Protein 3NQN (pdb70)

B-factor: mean 38.95, std 9.37, range [17.85, 84.3]

Nearest PDB structures (foldseek):
  3nqn-assembly1_A  TM=1.007E+00  e=3.671E-29  Deinococcus radiodurans
  5im6-assembly1_U  TM=9.778E-01  e=1.378E-26  Deinococcus radiodurans R1 = ATCC 13939 = DSM 20539
  3nqn-assembly1_B  TM=9.638E-01  e=6.894E-24  Deinococcus radiodurans
  3ggn-assembly3_B  TM=5.029E-01  e=3.223E-03  Deinococcus radiodurans R1 = ATCC 13939 = DSM 20539
  2il5-assembly1_A  TM=4.262E-01  e=9.082E-03  Staphylococcus aureus subsp. aureus USA300

CATH classification: 3.30.530.70

Structure (mmCIF, N/CA/C/O backbone):
data_3NQN
#
_entry.id   3NQN
#
_cell.length_a   53.509
_cell.length_b   53.509
_cell.length_c   223.753
_cell.angle_alpha   90.00
_cell.angle_beta   90.00
_cell.angle_gamma   90.00
#
_symmetry.space_group_name_H-M   'P 43 21 2'
#
loop_
_entity.id
_entity.type
_entity.pdbx_description
1 polymer 'uncharacterized protein'
2 non-polymer 'CALCIUM ION'
3 non-polymer (4R)-2-METHYLPENTANE-2,4-DIOL
4 water water
#
loop_
_atom_site.group_PDB
_atom_site.id
_atom_site.type_symbol
_atom_site.label_atom_id
_atom_site.label_alt_id
_atom_site.label_comp_id
_atom_site.label_asym_id
_atom_site.label_entity_id
_atom_site.label_seq_id
_atom_site.pdbx_PDB_ins_code
_atom_site.Cartn_x
_atom_site.Cartn_y
_atom_site.Cartn_z
_atom_site.occupancy
_atom_site.B_iso_or_equiv
_atom_site.auth_seq_id
_atom_site.auth_comp_id
_atom_site.auth_asym_id
_atom_site.auth_atom_id
_atom_site.pdbx_PDB_model_num
ATOM 1 N N . LEU A 1 4 ? -4.124 26.510 45.837 1.00 50.63 3 LEU A N 1
ATOM 2 C CA . LEU A 1 4 ? -4.077 25.174 46.522 1.00 44.86 3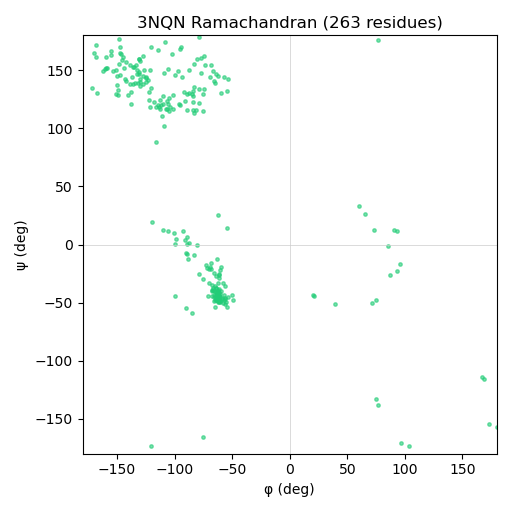 LEU A CA 1
ATOM 3 C C . LEU A 1 4 ? -3.915 24.042 45.512 1.00 41.50 3 LEU A C 1
ATOM 4 O O . LEU A 1 4 ? -4.170 22.865 45.809 1.00 35.33 3 LEU A O 1
ATOM 9 N N . SER A 1 5 ? -3.470 24.418 44.317 1.00 38.05 4 SER A N 1
ATOM 10 C CA A SER A 1 5 ? -3.128 23.460 43.274 0.50 37.47 4 SER A CA 1
ATOM 11 C CA B SER A 1 5 ? -3.118 23.452 43.291 0.50 37.17 4 SER A CA 1
ATOM 12 C C . SER A 1 5 ? -1.830 23.888 42.620 1.00 36.60 4 SER A C 1
ATOM 13 O O . SER A 1 5 ? -1.490 25.076 42.610 1.00 34.67 4 SER A O 1
ATOM 18 N N . ALA A 1 6 ? -1.104 22.918 42.095 1.00 33.26 5 ALA A N 1
ATOM 19 C CA . ALA A 1 6 ? 0.110 23.162 41.348 1.00 34.89 5 ALA A CA 1
ATOM 20 C C . ALA A 1 6 ? 0.175 22.069 40.285 1.00 34.63 5 ALA A C 1
ATOM 21 O O . ALA A 1 6 ? -0.303 20.941 40.510 1.00 33.11 5 ALA A O 1
ATOM 23 N N . GLU A 1 7 ? 0.711 22.422 39.120 1.00 32.57 6 GLU A N 1
ATOM 24 C CA A GLU A 1 7 ? 0.806 21.520 37.961 0.50 32.99 6 GLU A CA 1
ATOM 25 C CA B GLU A 1 7 ? 0.815 21.485 38.022 0.50 33.00 6 GLU A CA 1
ATOM 26 C C . GLU A 1 7 ? 2.201 21.602 37.383 1.00 32.42 6 GLU A C 1
ATOM 27 O O . GLU A 1 7 ? 2.825 22.629 37.446 1.00 29.96 6 GLU A O 1
ATOM 38 N N . GLN A 1 8 ? 2.685 20.515 36.814 1.00 28.43 7 GLN A N 1
ATOM 39 C CA . GLN A 1 8 ? 3.972 20.539 36.119 1.00 29.95 7 GLN A CA 1
ATOM 40 C C . GLN A 1 8 ? 3.955 19.502 35.002 1.00 28.92 7 GLN A C 1
ATOM 41 O O . GLN A 1 8 ? 3.393 18.408 35.162 1.00 31.27 7 GLN A O 1
ATOM 47 N N . SER A 1 9 ? 4.484 19.878 33.843 1.00 26.99 8 SER A N 1
ATOM 48 C CA A SER A 1 9 ? 4.599 18.949 32.738 0.50 26.10 8 SER A CA 1
ATOM 49 C CA B SER A 1 9 ? 4.572 18.975 32.700 0.50 26.68 8 SER A CA 1
ATOM 50 C C . SER A 1 9 ? 5.910 19.172 32.001 1.00 26.97 8 SER A C 1
ATOM 51 O O . SER A 1 9 ? 6.399 20.305 31.888 1.00 27.72 8 SER A O 1
ATOM 56 N N . PHE A 1 10 ? 6.497 18.083 31.528 1.00 27.03 9 PHE A N 1
ATOM 57 C CA . PHE A 1 10 ? 7.803 18.161 30.896 1.00 26.36 9 PHE A CA 1
ATOM 58 C C . PHE A 1 10 ? 8.165 16.862 30.219 1.00 27.78 9 PHE A C 1
ATOM 59 O O . PHE A 1 10 ? 7.559 15.817 30.476 1.00 28.15 9 PHE A O 1
ATOM 67 N N . THR A 1 11 ? 9.174 16.934 29.370 1.00 29.37 10 THR A N 1
ATOM 68 C CA . THR A 1 11 ? 9.678 15.768 28.648 1.00 26.27 10 THR A CA 1
ATOM 69 C C . THR A 1 11 ? 11.144 15.563 28.963 1.00 27.63 10 THR A C 1
ATOM 70 O O . THR A 1 11 ? 11.839 16.503 29.256 1.00 29.07 10 THR A O 1
ATOM 74 N N . LEU A 1 12 ? 11.576 14.304 28.926 1.00 29.16 11 LEU A N 1
ATOM 75 C CA . LEU A 1 12 ? 12.979 13.912 29.156 1.00 30.53 11 LEU A CA 1
ATOM 76 C C . LEU A 1 12 ? 13.248 12.665 28.363 1.00 33.32 11 LEU A C 1
ATOM 77 O O . LEU A 1 12 ? 12.388 11.796 28.274 1.00 33.49 11 LEU A O 1
ATOM 82 N N . ARG A 1 13 ? 14.460 12.534 27.846 1.00 34.88 12 ARG A N 1
ATOM 83 C CA A ARG A 1 13 ? 14.844 11.346 27.110 0.50 35.50 12 ARG A CA 1
ATOM 84 C CA B ARG A 1 13 ? 14.850 11.351 27.102 0.50 36.85 12 ARG A CA 1
ATOM 85 C C . ARG A 1 13 ? 15.620 10.381 28.001 1.00 37.03 12 ARG A C 1
ATOM 86 O O . ARG A 1 13 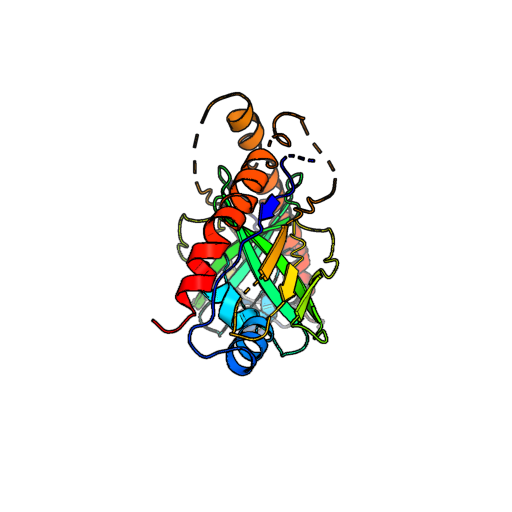? 16.550 10.778 28.702 1.00 37.07 12 ARG A O 1
ATOM 101 N N . HIS A 1 14 ? 15.219 9.118 27.999 1.00 34.93 13 HIS A N 1
ATOM 102 C CA . HIS A 1 14 ? 15.966 8.116 28.740 1.00 35.95 13 HIS A CA 1
ATOM 103 C C . HIS A 1 14 ? 17.105 7.688 27.811 1.00 33.55 13 HIS A C 1
ATOM 104 O O . HIS A 1 14 ? 16.851 7.266 26.706 1.00 34.48 13 HIS A O 1
ATOM 111 N N . PRO A 1 15 ? 18.359 7.815 28.257 1.00 35.53 14 PRO A N 1
ATOM 112 C CA . PRO A 1 15 ? 19.523 7.449 27.423 1.00 39.85 14 PRO A CA 1
ATOM 113 C C . PRO A 1 15 ? 19.587 5.988 26.944 1.00 41.82 14 PRO A C 1
ATOM 114 O O . PRO A 1 15 ? 20.309 5.698 26.000 1.00 41.55 14 PRO A O 1
ATOM 118 N N . HIS A 1 16 ? 18.860 5.077 27.598 1.00 40.55 15 HIS A N 1
ATOM 119 C CA . HIS A 1 16 ? 18.929 3.654 27.238 1.00 40.19 15 HIS A CA 1
ATOM 120 C C . HIS A 1 16 ? 17.783 3.149 26.328 1.00 40.88 15 HIS A C 1
ATOM 121 O O . HIS A 1 16 ? 17.692 1.949 26.051 1.00 41.94 15 HIS A O 1
ATOM 128 N N . GLY A 1 17 ? 16.903 4.049 25.876 1.00 38.31 16 GLY A N 1
ATOM 129 C CA . GLY A 1 17 ? 15.857 3.663 24.916 1.00 38.82 16 GLY A CA 1
ATOM 130 C C . GLY A 1 17 ? 14.513 3.346 25.540 1.00 37.53 16 GLY A C 1
ATOM 131 O O . GLY A 1 17 ? 14.320 3.519 26.745 1.00 38.51 16 GLY A O 1
ATOM 132 N N . GLN A 1 18 ? 13.599 2.814 24.718 1.00 41.23 17 GLN A N 1
ATOM 133 C CA . GLN A 1 18 ? 12.187 2.637 25.105 1.00 40.58 17 GLN A CA 1
ATOM 134 C C . GLN A 1 18 ? 11.912 1.649 26.237 1.00 42.00 17 GLN A C 1
ATOM 135 O O . GLN A 1 18 ? 11.233 1.999 27.205 1.00 40.07 17 GLN A O 1
ATOM 141 N N . ALA A 1 19 ? 12.405 0.411 26.107 1.00 40.27 18 ALA A N 1
ATOM 142 C CA . ALA A 1 19 ? 12.179 -0.607 27.135 1.00 41.08 18 ALA A CA 1
ATOM 143 C C . ALA A 1 19 ? 12.625 -0.096 28.496 1.00 39.21 18 ALA A C 1
ATOM 144 O O . ALA A 1 19 ? 11.911 -0.241 29.499 1.00 39.76 18 ALA A O 1
ATOM 146 N N . ALA A 1 20 ? 13.796 0.525 28.532 1.00 38.18 19 ALA A N 1
ATOM 147 C CA . ALA A 1 20 ? 14.333 1.049 29.773 1.00 35.00 19 ALA A CA 1
ATOM 148 C C . ALA A 1 20 ? 13.466 2.207 30.312 1.00 35.19 19 ALA A C 1
ATOM 149 O O . ALA A 1 20 ? 13.264 2.324 31.524 1.00 34.02 19 ALA A O 1
ATOM 151 N N . ALA A 1 21 ? 12.993 3.072 29.412 1.00 34.46 20 ALA A N 1
ATOM 152 C CA . ALA A 1 21 ? 12.162 4.206 29.799 1.00 34.28 20 ALA A CA 1
ATOM 153 C C . ALA A 1 21 ? 10.836 3.710 30.408 1.00 32.07 20 ALA A C 1
ATOM 154 O O . ALA A 1 21 ? 10.397 4.215 31.428 1.00 32.48 20 ALA A O 1
ATOM 156 N N . LEU A 1 22 ? 10.239 2.687 29.794 1.00 37.15 21 LEU A N 1
ATOM 157 C CA . LEU A 1 22 ? 9.014 2.050 30.337 1.00 36.43 21 LEU A CA 1
ATOM 158 C C . LEU A 1 22 ? 9.257 1.499 31.737 1.00 38.04 21 LEU A C 1
ATOM 159 O O . LEU A 1 22 ? 8.449 1.704 32.633 1.00 38.50 21 LEU A O 1
ATOM 164 N N . ALA A 1 23 ? 10.382 0.788 31.922 1.00 38.07 22 ALA A N 1
ATOM 165 C CA . ALA A 1 23 ? 10.721 0.209 33.213 1.00 36.79 22 ALA A CA 1
ATOM 166 C C . ALA A 1 23 ? 10.938 1.285 34.268 1.00 36.90 22 ALA A C 1
ATOM 167 O O . ALA A 1 23 ? 10.534 1.135 35.423 1.00 36.81 22 ALA A O 1
ATOM 169 N N . PHE A 1 24 ? 11.602 2.355 33.867 1.00 35.84 23 PHE A N 1
ATOM 170 C CA . PHE A 1 24 ? 11.910 3.486 34.751 1.00 33.65 23 PHE A CA 1
ATOM 171 C C . PHE A 1 24 ? 10.630 4.173 35.276 1.00 31.29 23 PHE A C 1
ATOM 172 O O . PHE A 1 24 ? 10.480 4.390 36.475 1.00 34.25 23 PHE A O 1
ATOM 180 N N . VAL A 1 25 ? 9.704 4.485 34.383 1.00 31.61 24 VAL A N 1
ATOM 181 C CA . VAL A 1 25 ? 8.472 5.180 34.793 1.00 30.19 24 VAL A CA 1
ATOM 182 C C . VAL A 1 25 ? 7.524 4.285 35.570 1.00 32.19 24 VAL A C 1
ATOM 183 O O . VAL A 1 25 ? 6.654 4.785 36.297 1.00 34.97 24 VAL A O 1
ATOM 187 N N . ARG A 1 26 ? 7.681 2.972 35.433 1.00 32.72 25 ARG A N 1
ATOM 188 C CA . ARG A 1 26 ? 6.778 2.024 36.101 1.00 32.50 25 ARG A CA 1
ATOM 189 C C . ARG A 1 26 ? 7.220 1.642 37.492 1.00 36.77 25 ARG A C 1
ATOM 190 O O . ARG A 1 26 ? 6.445 1.017 38.225 1.00 37.67 25 ARG A O 1
ATOM 198 N N . GLU A 1 27 ? 8.463 1.984 37.860 1.00 36.37 26 GLU A N 1
ATOM 199 C CA A GLU A 1 27 ? 8.966 1.683 39.194 0.50 38.10 26 GLU A CA 1
ATOM 200 C CA B GLU A 1 27 ? 8.986 1.683 39.206 0.50 37.88 26 GLU A CA 1
ATOM 201 C C . GLU A 1 27 ? 9.268 2.986 39.939 1.00 36.79 26 GLU A C 1
ATOM 202 O O . GLU A 1 27 ? 10.239 3.682 39.623 1.00 35.21 26 GLU A O 1
ATOM 213 N N . PRO A 1 28 ? 8.422 3.330 40.935 1.00 37.64 27 PRO A N 1
ATOM 214 C CA . PRO A 1 28 ? 8.600 4.588 41.641 1.00 37.72 27 PRO A CA 1
ATOM 215 C C . PRO A 1 28 ? 9.990 4.760 42.267 1.00 35.74 27 PRO A C 1
ATOM 216 O O . PRO A 1 28 ? 10.515 5.855 42.270 1.00 38.86 27 PRO A O 1
ATOM 220 N N . ALA A 1 29 ? 10.573 3.678 42.764 1.00 36.85 28 ALA A N 1
ATOM 221 C CA . ALA A 1 29 ? 11.926 3.727 43.364 1.00 37.70 28 ALA A CA 1
ATOM 222 C C . ALA A 1 29 ? 12.989 4.171 42.349 1.00 34.96 28 ALA A C 1
ATOM 223 O O . ALA A 1 29 ? 14.034 4.671 42.729 1.00 38.72 28 ALA A O 1
ATOM 225 N N . ALA A 1 30 ? 12.725 3.938 41.061 1.00 35.72 29 ALA A N 1
ATOM 226 C CA . ALA A 1 30 ? 13.615 4.390 39.971 1.00 34.41 29 ALA A CA 1
ATOM 227 C C . ALA A 1 30 ? 13.288 5.826 39.598 1.00 33.66 29 ALA A C 1
ATOM 228 O O . ALA A 1 30 ? 14.120 6.715 39.692 1.00 33.11 29 ALA A O 1
ATOM 230 N N . ALA A 1 31 ? 12.046 6.044 39.193 1.00 33.32 30 ALA A N 1
ATOM 231 C CA . ALA A 1 31 ? 11.589 7.363 38.720 1.00 31.37 30 ALA A CA 1
ATOM 232 C C . ALA A 1 31 ? 11.740 8.459 39.766 1.00 30.88 30 ALA A C 1
ATOM 233 O O . ALA A 1 31 ? 12.111 9.570 39.431 1.00 32.18 30 ALA A O 1
ATOM 235 N N . LEU A 1 32 ? 11.444 8.151 41.028 1.00 33.21 31 LEU A N 1
ATOM 236 C CA . LEU A 1 32 ? 11.501 9.160 42.095 1.00 31.95 31 LEU A CA 1
ATOM 237 C C . LEU A 1 32 ? 12.775 9.118 42.982 1.00 32.74 31 LEU A C 1
ATOM 238 O O . LEU A 1 32 ? 12.841 9.812 43.982 1.00 33.26 31 LEU A O 1
ATOM 243 N N . ALA A 1 33 ? 13.775 8.345 42.591 1.00 32.87 32 ALA A N 1
ATOM 244 C CA . ALA A 1 33 ? 15.032 8.223 43.398 1.00 35.91 32 ALA A CA 1
ATOM 245 C C . ALA A 1 33 ? 15.677 9.582 43.810 1.00 37.10 32 ALA A C 1
ATOM 246 O O . ALA A 1 33 ? 16.076 9.761 44.965 1.00 37.54 32 ALA A O 1
ATOM 248 N N . GLY A 1 34 ? 15.738 10.530 42.880 1.00 35.13 33 GLY A N 1
ATOM 249 C CA . GLY A 1 34 ? 16.379 11.816 43.137 1.00 36.01 33 GLY A CA 1
ATOM 250 C C . GLY A 1 34 ? 15.427 12.980 43.335 1.00 33.98 33 GLY A C 1
ATOM 251 O O . GLY A 1 34 ? 15.840 14.129 43.346 1.00 35.17 33 GLY A O 1
ATOM 252 N N . VAL A 1 35 ? 14.146 12.695 43.493 1.00 31.11 34 VAL A N 1
ATOM 253 C CA . VAL A 1 35 ? 13.156 13.763 43.658 1.00 30.74 34 VAL A CA 1
ATOM 254 C C . VAL A 1 35 ? 13.229 14.388 45.058 1.00 31.81 34 VAL A C 1
ATOM 255 O O . VAL A 1 35 ? 13.310 13.686 46.052 1.00 33.60 34 VAL A O 1
ATOM 259 N N . ARG A 1 36 ? 13.215 15.715 45.112 1.00 31.84 35 ARG A N 1
ATOM 260 C CA . ARG A 1 36 ? 13.293 16.434 46.373 1.00 33.14 35 ARG A CA 1
ATOM 261 C C . ARG A 1 36 ? 11.922 16.950 46.787 1.00 35.69 35 ARG A C 1
ATOM 262 O O . ARG A 1 36 ? 10.980 17.011 45.973 1.00 36.43 35 ARG A O 1
ATOM 270 N N . PHE A 1 37 ? 11.833 17.319 48.068 1.00 34.64 36 PHE A N 1
ATOM 271 C CA . PHE A 1 37 ? 10.652 17.934 48.677 1.00 36.07 36 PHE A CA 1
ATOM 272 C C . PHE A 1 37 ? 9.500 16.979 48.885 1.00 37.52 36 PHE A C 1
ATOM 273 O O . PHE A 1 37 ? 8.393 17.402 49.222 1.00 38.69 36 PHE A O 1
ATOM 281 N N . LEU A 1 38 ? 9.777 15.684 48.734 1.00 39.03 37 LEU A N 1
ATOM 282 C CA . LEU A 1 38 ? 8.836 14.636 49.095 1.00 38.91 37 LEU A CA 1
ATOM 283 C C . LEU A 1 38 ? 9.470 13.824 50.232 1.00 39.01 37 LEU A C 1
ATOM 284 O O . LEU A 1 38 ? 10.144 12.809 50.001 1.00 39.84 37 LEU A O 1
ATOM 289 N N . ARG A 1 39 ? 9.235 14.255 51.463 1.00 37.71 38 ARG A N 1
ATOM 290 C CA . ARG A 1 39 ? 9.879 13.628 52.603 1.00 38.73 38 ARG A CA 1
ATOM 291 C C . ARG A 1 39 ? 9.222 12.286 52.954 1.00 37.74 38 ARG A C 1
ATOM 292 O O . ARG A 1 39 ? 8.016 12.113 52.789 1.00 37.87 38 ARG A O 1
ATOM 300 N N . GLY A 1 40 ? 10.028 11.348 53.452 1.00 37.41 39 GLY A N 1
ATOM 301 C CA . GLY A 1 40 ? 9.518 10.056 53.910 1.00 38.60 39 GLY A CA 1
ATOM 302 C C . GLY A 1 40 ? 8.933 9.208 52.803 1.00 39.23 39 GLY A C 1
ATOM 303 O O . GLY A 1 40 ? 8.107 8.329 53.047 1.00 36.69 39 GLY A O 1
ATOM 304 N N . LEU A 1 41 ? 9.408 9.431 51.588 1.00 39.95 40 LEU A N 1
ATOM 305 C CA . LEU A 1 41 ? 8.900 8.717 50.429 1.00 42.72 40 LEU A CA 1
ATOM 306 C C . LEU A 1 41 ? 9.112 7.220 50.612 1.00 45.00 40 LEU A C 1
ATOM 307 O O . LEU A 1 41 ? 10.194 6.781 51.018 1.00 46.44 40 LEU A O 1
ATOM 312 N N . ASP A 1 42 ? 8.062 6.441 50.386 1.00 43.51 41 ASP A N 1
ATOM 313 C CA . ASP A 1 42 ? 8.172 4.997 50.442 1.00 45.96 41 ASP A CA 1
ATOM 314 C C . ASP A 1 42 ? 7.077 4.347 49.586 1.00 46.24 41 ASP A C 1
ATOM 315 O O . ASP A 1 42 ? 6.114 5.021 49.171 1.00 44.67 41 ASP A O 1
ATOM 320 N N . SER A 1 43 ? 7.232 3.047 49.324 1.00 46.05 42 SER A N 1
ATOM 321 C CA . SER A 1 43 ? 6.286 2.295 48.490 1.00 47.08 42 SER A CA 1
ATOM 322 C C . SER A 1 43 ? 6.391 0.804 48.722 1.00 49.38 42 SER A C 1
ATOM 323 O O . SER A 1 43 ? 7.469 0.293 49.023 1.00 50.81 42 SER A O 1
ATOM 326 N N . ASP A 1 44 ? 5.271 0.105 48.530 1.00 50.28 43 ASP A N 1
ATOM 327 C CA . ASP A 1 44 ? 5.228 -1.357 48.622 1.00 50.84 43 ASP A CA 1
ATOM 328 C C . ASP A 1 44 ? 5.004 -1.973 47.230 1.00 52.08 43 ASP A C 1
ATOM 329 O O . ASP A 1 44 ? 4.700 -3.162 47.111 1.00 54.47 43 ASP A O 1
ATOM 334 N N . GLY A 1 45 ? 5.151 -1.157 46.184 1.00 50.75 44 GLY A N 1
ATOM 335 C CA . GLY A 1 45 ? 4.938 -1.617 44.805 1.00 49.16 44 GLY A CA 1
ATOM 336 C C . GLY A 1 45 ? 3.516 -1.363 44.329 1.00 47.65 44 GLY A C 1
ATOM 337 O O . GLY A 1 45 ? 3.274 -1.239 43.127 1.00 49.61 44 GLY A O 1
ATOM 338 N N . GLU A 1 46 ? 2.588 -1.236 45.281 1.00 44.63 45 GLU A N 1
ATOM 339 C CA . GLU A 1 46 ? 1.178 -0.994 44.987 1.00 44.05 45 GLU A CA 1
ATOM 340 C C . GLU A 1 46 ? 0.812 0.478 45.151 1.00 41.17 45 GLU A C 1
ATOM 341 O O . GLU A 1 46 ? 0.070 1.032 44.356 1.00 35.85 45 GLU A O 1
ATOM 347 N N . GLN A 1 47 ? 1.284 1.080 46.228 1.00 39.56 46 GLN A N 1
ATOM 348 C CA . GLN A 1 47 ? 1.045 2.467 46.476 1.00 39.39 46 GLN A CA 1
ATOM 349 C C . GLN A 1 47 ? 2.343 3.163 46.827 1.00 38.15 46 GLN A C 1
ATOM 350 O O . GLN A 1 47 ? 3.332 2.522 47.186 1.00 40.94 46 GLN A O 1
ATOM 356 N N . VAL A 1 48 ? 2.336 4.472 46.668 1.00 36.24 47 VAL A N 1
ATOM 357 C CA A VAL A 1 48 ? 3.458 5.320 47.037 0.50 35.20 47 VAL A CA 1
ATOM 358 C CA B VAL A 1 48 ? 3.459 5.300 47.065 0.50 35.34 47 VAL A CA 1
ATOM 359 C C . VAL A 1 48 ? 2.939 6.345 48.043 1.00 34.27 47 VAL A C 1
ATOM 360 O O . VAL A 1 48 ? 1.790 6.820 47.925 1.00 32.52 47 VAL A O 1
ATOM 367 N N . TRP A 1 49 ? 3.747 6.668 49.041 1.00 33.31 48 TRP A N 1
ATOM 368 C CA . TRP A 1 49 ? 3.336 7.645 50.051 1.00 33.42 48 TRP A CA 1
ATOM 369 C C . TRP A 1 49 ? 4.503 8.459 50.594 1.00 32.84 48 TRP A C 1
ATOM 370 O O . TRP A 1 49 ? 5.676 8.102 50.417 1.00 33.11 48 TRP A O 1
ATOM 381 N N . GLY A 1 50 ? 4.168 9.558 51.257 1.00 31.58 49 GLY A N 1
ATOM 382 C CA . GLY A 1 50 ? 5.160 10.454 51.793 1.00 33.40 49 GLY A CA 1
ATOM 383 C C . GLY A 1 50 ? 4.491 11.684 52.339 1.00 32.99 49 GLY A C 1
ATOM 384 O O . GLY A 1 50 ? 3.314 11.648 52.689 1.00 30.58 49 GLY A O 1
ATOM 385 N N . GLU A 1 51 ? 5.222 12.789 52.380 1.00 31.76 50 GLU A N 1
ATOM 386 C CA . GLU A 1 51 ? 4.669 14.022 52.915 1.00 33.78 50 GLU A CA 1
ATOM 387 C C . GLU A 1 51 ? 5.352 15.242 52.325 1.00 33.05 50 GLU A C 1
ATOM 388 O O . GLU A 1 51 ? 6.501 15.176 51.901 1.00 33.28 50 GLU A O 1
ATOM 394 N N . LEU A 1 52 ? 4.601 16.326 52.212 1.00 31.99 51 LEU A N 1
ATOM 395 C CA . LEU A 1 52 ? 5.148 17.606 51.839 1.00 31.71 51 LEU A CA 1
ATOM 396 C C . LEU A 1 52 ? 5.188 18.454 53.087 1.00 32.77 51 LEU A C 1
ATOM 397 O O . LEU A 1 52 ? 4.341 18.290 53.981 1.00 31.68 51 LEU A O 1
ATOM 402 N N . LEU A 1 53 ? 6.144 19.380 53.147 1.00 29.92 52 LEU A N 1
ATOM 403 C CA . LEU A 1 53 ? 6.303 20.231 54.319 1.00 30.69 52 LEU A CA 1
ATOM 404 C C . LEU A 1 53 ? 5.819 21.652 54.045 1.00 30.35 52 LEU A C 1
ATOM 405 O O . LEU A 1 53 ? 6.268 22.301 53.104 1.00 32.51 52 LEU A O 1
ATOM 410 N N . VAL A 1 54 ? 4.841 22.087 54.825 1.00 32.58 53 VAL A N 1
ATOM 411 C CA . VAL A 1 54 ? 4.349 23.456 54.787 1.00 30.84 53 VAL A CA 1
ATOM 412 C C . VAL A 1 54 ? 4.912 24.177 56.005 1.00 35.22 53 VAL A C 1
ATOM 413 O O . VAL A 1 54 ? 4.635 23.789 57.152 1.00 34.29 53 VAL A O 1
ATOM 417 N N . THR A 1 55 ? 5.699 25.218 55.760 1.00 33.97 54 THR A N 1
ATOM 418 C CA . THR A 1 55 ? 6.333 25.974 56.828 1.00 35.88 54 THR A CA 1
ATOM 419 C C . THR A 1 55 ? 5.524 27.198 57.197 1.00 36.76 54 THR A C 1
ATOM 420 O O . THR A 1 55 ? 5.259 28.048 56.354 1.00 35.48 54 THR A O 1
ATOM 424 N N . VAL A 1 56 ? 5.095 27.263 58.456 1.00 34.87 55 VAL A N 1
ATOM 425 C CA . VAL A 1 56 ? 4.415 28.436 58.954 1.00 37.89 55 VAL A CA 1
ATOM 426 C C . VAL A 1 56 ? 5.098 28.891 60.215 1.00 40.44 55 VAL A C 1
ATOM 427 O O . VAL A 1 56 ? 5.849 28.118 60.838 1.00 39.36 55 VAL A O 1
ATOM 431 N N . PRO A 1 57 ? 4.856 30.147 60.611 1.00 43.70 56 PRO A N 1
ATOM 432 C CA . PRO A 1 57 ? 5.495 30.627 61.822 1.00 42.67 56 PRO A CA 1
ATOM 433 C C . PRO A 1 57 ? 5.076 29.860 63.072 1.00 38.60 56 PRO A C 1
ATOM 434 O O . PRO A 1 57 ? 3.923 29.430 63.201 1.00 37.70 56 PRO A O 1
ATOM 438 N N . LEU A 1 58 ? 6.026 29.698 63.969 1.00 36.16 57 LEU A N 1
ATOM 439 C CA . LEU A 1 58 ? 5.805 29.121 65.281 1.00 36.25 57 LEU A CA 1
ATOM 440 C C . LEU A 1 58 ? 5.619 27.607 65.272 1.00 33.84 57 LEU A C 1
ATOM 441 O O . LEU A 1 58 ? 6.241 26.907 66.067 1.00 34.28 57 LEU A O 1
ATOM 446 N N . LEU A 1 59 ? 4.773 27.088 64.390 1.00 35.92 58 LEU A N 1
ATOM 447 C CA . LEU A 1 59 ? 4.665 25.626 64.241 1.00 33.24 58 LEU A CA 1
ATOM 448 C C . LEU A 1 59 ? 5.855 25.069 63.475 1.00 32.60 58 LEU A C 1
ATOM 449 O O . LEU A 1 59 ? 6.241 23.926 63.677 1.00 32.43 58 LEU A O 1
ATOM 454 N N . GLY A 1 60 ? 6.422 25.880 62.586 1.00 33.17 59 GLY A N 1
ATOM 455 C CA . GLY A 1 60 ? 7.554 25.469 61.777 1.00 33.42 59 GLY A CA 1
ATOM 456 C C . GLY A 1 60 ? 7.096 24.568 60.649 1.00 34.18 59 GLY A C 1
ATOM 457 O O . GLY A 1 60 ? 6.048 24.795 60.045 1.00 33.97 59 GLY A O 1
ATOM 458 N N . GLU A 1 61 ? 7.855 23.515 60.394 1.00 33.84 60 GLU A N 1
ATOM 459 C CA . GLU A 1 61 ? 7.532 22.590 59.318 1.00 34.77 60 GLU A CA 1
ATOM 460 C C . GLU A 1 61 ? 6.380 21.684 59.711 1.00 34.92 60 GLU A C 1
ATOM 461 O O . GLU A 1 61 ? 6.499 20.888 60.649 1.00 37.93 60 GLU A O 1
ATOM 467 N N . VAL A 1 62 ? 5.253 21.832 59.009 1.00 31.94 61 VAL A N 1
ATOM 468 C CA . VAL A 1 62 ? 4.086 20.989 59.224 1.00 31.34 61 VAL A CA 1
ATOM 469 C C . VAL A 1 62 ? 3.986 20.028 58.062 1.00 30.22 61 VAL A C 1
ATOM 470 O O . VAL A 1 62 ? 3.958 20.447 56.903 1.00 30.47 61 VAL A O 1
ATOM 474 N N . ASP A 1 63 ? 3.973 18.738 58.365 1.00 30.99 62 ASP A N 1
ATOM 475 C CA . ASP A 1 63 ? 3.938 17.702 57.328 1.00 30.76 62 ASP A CA 1
ATOM 476 C C . ASP A 1 63 ? 2.511 17.359 56.917 1.00 32.95 62 ASP A C 1
ATOM 477 O O . ASP A 1 63 ? 1.649 17.136 57.769 1.00 32.40 62 ASP A O 1
ATOM 482 N N . LEU A 1 64 ? 2.276 17.360 55.609 1.00 32.14 63 LEU A N 1
ATOM 483 C CA . LEU A 1 64 ? 0.987 16.987 55.018 1.00 34.10 63 LEU A CA 1
ATOM 484 C C . LEU A 1 64 ? 1.199 15.686 54.240 1.00 33.64 63 LEU A C 1
ATOM 485 O O . LEU A 1 64 ? 1.963 15.657 53.248 1.00 31.75 63 LEU A O 1
ATOM 490 N N . PRO A 1 65 ? 0.531 14.606 54.664 1.00 33.92 64 PRO A N 1
ATOM 491 C CA . PRO A 1 65 ? 0.771 13.355 53.992 1.00 33.10 64 PRO A CA 1
ATOM 492 C C . PRO A 1 65 ? 0.062 13.254 52.635 1.00 31.80 64 PRO A C 1
ATOM 493 O O . PRO A 1 65 ? -0.851 14.045 52.332 1.00 30.87 64 PRO A O 1
ATOM 497 N N . PHE A 1 66 ? 0.552 12.341 51.811 1.00 32.42 65 PHE A N 1
ATOM 498 C CA . PHE A 1 66 ? -0.129 11.929 50.596 1.00 30.98 65 PHE A CA 1
ATOM 499 C C . PHE A 1 66 ? 0.090 10.445 50.453 1.00 32.78 65 PHE A C 1
ATOM 500 O O . PHE A 1 66 ? 1.044 9.883 51.016 1.00 33.34 65 PHE A O 1
ATOM 508 N N . ARG A 1 67 ? -0.807 9.815 49.712 1.00 31.35 66 ARG A N 1
ATOM 509 C CA . ARG A 1 67 ? -0.703 8.425 49.373 1.00 33.50 66 ARG A CA 1
ATOM 510 C C . ARG A 1 67 ? -1.398 8.255 48.017 1.00 30.82 66 ARG A C 1
ATOM 511 O O . ARG A 1 67 ? -2.546 8.710 47.825 1.00 29.75 66 ARG A O 1
ATOM 519 N N . SER A 1 68 ? -0.712 7.619 47.086 1.00 30.89 67 SER A N 1
ATOM 520 C CA . SER A 1 68 ? -1.237 7.429 45.745 1.00 32.11 67 SER A CA 1
ATOM 521 C C . SER A 1 68 ? -1.081 5.982 45.263 1.00 32.07 67 SER A C 1
ATOM 522 O O . SER A 1 68 ? -0.109 5.309 45.575 1.00 34.81 67 SER A O 1
ATOM 525 N N . GLU A 1 69 ? -2.043 5.546 44.473 1.00 32.52 68 GLU A N 1
ATOM 526 C CA A GLU A 1 69 ? -2.046 4.219 43.876 1.00 32.76 68 GLU A CA 1
ATOM 527 C C . GLU A 1 69 ? -1.200 4.242 42.612 1.00 33.06 68 GLU A C 1
ATOM 528 O O . GLU A 1 69 ? -1.277 5.195 41.816 1.00 28.69 68 GLU A O 1
ATOM 534 N N . ILE A 1 70 ? -0.366 3.217 42.438 1.00 30.97 69 ILE A N 1
ATOM 535 C CA . ILE A 1 70 ? 0.457 3.092 41.236 1.00 30.60 69 ILE A CA 1
ATOM 536 C C . ILE A 1 70 ? -0.337 2.286 40.217 1.00 32.19 69 ILE A C 1
ATOM 537 O O . ILE A 1 70 ? -0.802 1.189 40.516 1.00 35.00 69 ILE A O 1
ATOM 542 N N . VAL A 1 71 ? -0.538 2.859 39.042 1.00 29.81 70 VAL A N 1
ATOM 543 C CA . VAL A 1 71 ? -1.307 2.219 37.984 1.00 28.07 70 VAL A CA 1
ATOM 544 C C . VAL A 1 71 ? -0.452 2.061 36.752 1.00 28.55 70 VAL A C 1
ATOM 545 O O . VAL A 1 71 ? 0.003 3.028 36.183 1.00 28.67 70 VAL A O 1
ATOM 549 N N . ARG A 1 72 ? -0.242 0.821 36.355 1.00 29.37 71 ARG A N 1
ATOM 550 C CA . ARG A 1 72 ? 0.558 0.482 35.206 1.00 32.15 71 ARG A CA 1
ATOM 551 C C . ARG A 1 72 ? -0.303 0.579 33.951 1.00 28.37 71 ARG A C 1
ATOM 552 O O . ARG A 1 72 ? -1.372 -0.0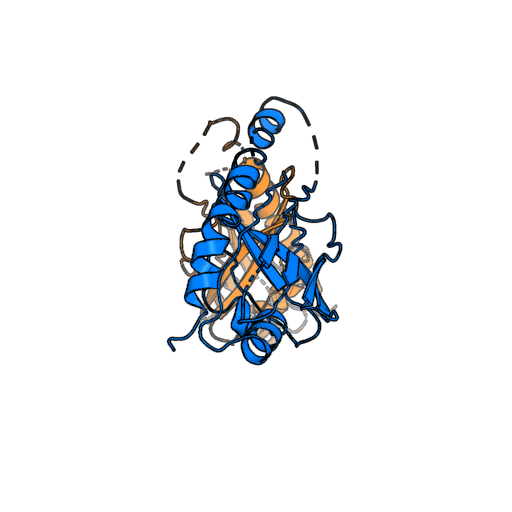21 33.877 1.00 31.13 71 ARG A O 1
ATOM 560 N N . THR A 1 73 ? 0.181 1.321 32.973 1.00 28.35 72 THR A N 1
ATOM 561 C CA . THR A 1 73 ? -0.548 1.540 31.725 1.00 29.09 72 THR A CA 1
ATOM 562 C C . THR A 1 73 ? 0.255 1.040 30.523 1.00 27.76 72 THR A C 1
ATOM 563 O O . THR A 1 73 ? 1.432 0.723 30.644 1.00 29.90 72 THR A O 1
ATOM 567 N N . PRO A 1 74 ? -0.374 0.986 29.346 1.00 28.52 73 PR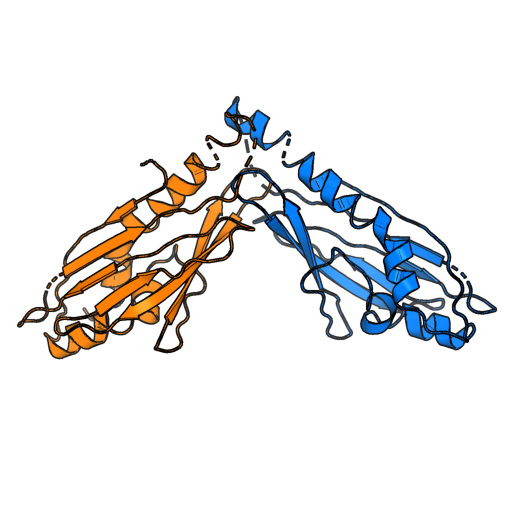O A N 1
ATOM 568 C CA . PRO A 1 74 ? 0.353 0.437 28.195 1.00 30.13 73 PRO A CA 1
ATOM 569 C C . PRO A 1 74 ? 1.617 1.216 27.790 1.00 28.78 73 PRO A C 1
ATOM 570 O O . PRO A 1 74 ? 2.592 0.599 27.373 1.00 32.34 73 PRO A O 1
ATOM 574 N N . GLN A 1 75 ? 1.624 2.538 27.962 1.00 29.43 74 GLN A N 1
ATOM 575 C CA A GLN A 1 75 ? 2.775 3.386 27.597 0.50 30.30 74 GLN A CA 1
ATOM 576 C CA B GLN A 1 75 ? 2.813 3.313 27.578 0.50 31.26 74 GLN A CA 1
ATOM 577 C C . GLN A 1 75 ? 3.610 3.822 28.799 1.00 29.91 74 GLN A C 1
ATOM 578 O O . GLN A 1 75 ? 4.570 4.572 28.650 1.00 29.03 74 GLN A O 1
ATOM 589 N N . GLY A 1 76 ? 3.221 3.409 30.001 1.00 29.63 75 GLY A N 1
ATOM 590 C CA . GLY A 1 76 ? 3.955 3.834 31.197 1.00 30.94 75 GLY A CA 1
ATOM 591 C C . GLY A 1 76 ? 3.258 3.511 32.504 1.00 31.20 75 GLY A C 1
ATOM 592 O O . GLY A 1 76 ? 3.056 2.356 32.832 1.00 29.27 75 GLY A O 1
ATOM 593 N N . ALA A 1 77 ? 2.885 4.549 33.240 1.00 30.60 76 ALA A N 1
ATOM 594 C CA . ALA A 1 77 ? 2.267 4.379 34.545 1.00 30.57 76 ALA A CA 1
ATOM 595 C C . ALA A 1 77 ? 1.690 5.694 35.015 1.00 29.53 76 ALA A C 1
ATOM 596 O O . ALA A 1 77 ? 2.079 6.771 34.528 1.00 28.72 76 ALA A O 1
ATOM 598 N N . GLU A 1 78 ? 0.778 5.611 35.977 1.00 29.30 77 GLU A N 1
ATOM 599 C CA . GLU A 1 78 ? 0.206 6.790 36.621 1.00 27.73 77 GLU A CA 1
ATOM 600 C C . GLU A 1 78 ? 0.258 6.644 38.126 1.00 30.13 77 GLU A C 1
ATOM 601 O O . GLU A 1 78 ? 0.349 5.524 38.656 1.00 30.09 77 GLU A O 1
ATOM 607 N N . LEU A 1 79 ? 0.175 7.785 38.810 1.00 29.81 78 LEU A N 1
ATOM 608 C CA . LEU A 1 79 ? -0.159 7.825 40.233 1.00 31.62 78 LEU A CA 1
ATOM 609 C C . LEU A 1 79 ? -1.548 8.417 40.329 1.00 31.83 78 LEU A C 1
ATOM 610 O O . LEU A 1 79 ? -1.826 9.479 39.747 1.00 33.42 78 LEU A O 1
ATOM 615 N N . ARG A 1 80 ? -2.427 7.720 41.025 1.00 31.43 79 ARG A N 1
ATOM 616 C CA . ARG A 1 80 ? -3.772 8.201 41.278 1.00 31.98 79 ARG A CA 1
ATOM 617 C C . ARG A 1 80 ? -3.967 8.354 42.794 1.00 30.84 79 ARG A C 1
ATOM 618 O O . ARG A 1 80 ? -3.765 7.421 43.532 1.00 31.90 79 ARG A O 1
ATOM 626 N N . PRO A 1 81 ? -4.312 9.578 43.246 1.00 33.15 80 PRO A N 1
ATOM 627 C CA . PRO A 1 81 ? -4.329 9.922 44.666 1.00 33.54 80 PRO A CA 1
ATOM 628 C C . PRO A 1 81 ? -5.418 9.256 45.455 1.00 33.32 80 PRO A C 1
ATOM 629 O O . PRO A 1 81 ? -6.514 9.037 44.939 1.00 32.65 80 PRO A O 1
ATOM 633 N N . LEU A 1 82 ? -5.104 8.911 46.696 1.00 33.21 81 LEU A N 1
ATOM 634 C CA . LEU A 1 82 ? -6.099 8.386 47.614 1.00 34.85 81 LEU A CA 1
ATOM 635 C C . LEU A 1 82 ? -6.557 9.499 48.542 1.00 34.35 81 LEU A C 1
ATOM 636 O O . LEU A 1 82 ? -5.784 10.395 48.896 1.00 32.64 81 LEU A O 1
ATOM 641 N N . THR A 1 83 ? -7.828 9.455 48.903 1.00 31.93 82 THR A N 1
ATOM 642 C CA . THR A 1 83 ? -8.415 10.421 49.803 1.00 35.07 82 THR A CA 1
ATOM 643 C C . THR A 1 83 ? -7.961 10.121 51.224 1.00 37.35 82 THR A C 1
ATOM 644 O O . THR A 1 83 ? -8.036 8.975 51.677 1.00 40.76 82 THR A O 1
ATOM 648 N N . LEU A 1 84 ? -7.466 11.138 51.919 1.00 38.06 83 LEU A N 1
ATOM 649 C CA . LEU A 1 84 ? -7.065 10.978 53.321 1.00 38.47 83 LEU A CA 1
ATOM 650 C C . LEU A 1 84 ? -8.088 11.705 54.217 1.00 42.56 83 LEU A C 1
ATOM 651 O O . LEU A 1 84 ? -9.011 12.326 53.719 1.00 39.65 83 LEU A O 1
ATOM 656 N N . THR A 1 85 ? -7.965 11.572 55.530 1.00 49.26 84 THR A N 1
ATOM 657 C CA . THR A 1 85 ? -9.019 12.077 56.446 1.00 49.97 84 THR A CA 1
ATOM 658 C C . THR A 1 85 ? -8.977 13.590 56.550 1.00 52.11 84 THR A C 1
ATOM 659 O O . THR A 1 85 ? -7.972 14.220 56.225 1.00 55.24 84 THR A O 1
ATOM 663 N N . GLY A 1 86 ? -10.053 14.178 57.030 1.00 53.24 85 GLY A N 1
ATOM 664 C CA . GLY A 1 86 ? -10.109 15.637 57.175 1.00 54.48 85 GLY A CA 1
ATOM 665 C C . GLY A 1 86 ? -9.561 16.177 58.504 1.00 53.58 85 GLY A C 1
ATOM 666 O O . GLY A 1 86 ? -9.556 17.405 58.722 1.00 54.29 85 GLY A O 1
ATOM 667 N N . GLU A 1 87 ? -9.068 15.280 59.382 1.00 49.68 86 GLU A N 1
ATOM 668 C CA A GLU A 1 87 ? -8.536 15.672 60.709 0.50 45.79 86 GLU A CA 1
ATOM 669 C CA B GLU A 1 87 ? -8.563 15.716 60.697 0.50 46.35 86 GLU A CA 1
ATOM 670 C C . GLU A 1 87 ? -7.319 16.585 60.588 1.00 42.10 86 GLU A C 1
ATOM 671 O O . GLU A 1 87 ? -7.023 17.373 61.491 1.00 37.07 86 GLU A O 1
ATOM 682 N N . ARG A 1 88 ? -6.577 16.435 59.499 1.00 39.55 87 ARG A N 1
ATOM 683 C CA . ARG A 1 88 ? -5.444 17.291 59.254 1.00 36.87 87 ARG A CA 1
ATOM 684 C C . ARG A 1 88 ? -5.260 17.474 57.786 1.00 34.86 87 ARG A C 1
ATOM 685 O O . ARG A 1 88 ? -5.703 16.662 57.012 1.00 33.99 87 ARG A O 1
ATOM 693 N N . ALA A 1 89 ? -4.621 18.578 57.414 1.00 34.15 88 ALA A N 1
ATOM 694 C CA . ALA A 1 89 ? -4.352 18.904 56.019 1.00 33.69 88 ALA A CA 1
ATOM 695 C C . ALA A 1 89 ? -3.552 17.798 55.344 1.00 34.07 88 ALA A C 1
ATOM 696 O O . ALA A 1 89 ? -2.730 17.143 55.973 1.00 35.87 88 ALA A O 1
ATOM 698 N N . TRP A 1 90 ? -3.847 17.563 54.069 1.00 33.13 89 TRP A N 1
ATOM 699 C CA . TRP A 1 90 ? -3.201 16.516 53.315 1.00 30.95 89 TRP A CA 1
ATOM 700 C C . TRP A 1 90 ? -3.073 16.953 51.856 1.00 30.29 89 TRP A C 1
ATOM 701 O O . TRP A 1 90 ? -3.596 17.993 51.472 1.00 30.15 89 TRP A O 1
ATOM 712 N N . VAL A 1 91 ? -2.315 16.188 51.084 1.00 28.86 90 VAL A N 1
ATOM 713 C CA . VAL A 1 91 ? -2.071 16.497 49.689 1.00 29.28 90 VAL A CA 1
ATOM 714 C C . VAL A 1 91 ? -2.455 15.315 48.800 1.00 30.83 90 VAL A C 1
ATOM 715 O O . VAL A 1 91 ? -2.258 14.151 49.183 1.00 32.30 90 VAL A O 1
ATOM 719 N N . ALA A 1 92 ? -3.060 15.629 47.652 1.00 30.11 91 ALA A N 1
ATOM 720 C CA . ALA A 1 92 ? -3.358 14.652 46.592 1.00 31.48 91 ALA A CA 1
ATOM 721 C C . ALA A 1 92 ? -2.303 14.821 45.505 1.00 31.59 91 ALA A C 1
ATOM 722 O O . ALA A 1 92 ? -2.222 15.882 44.893 1.00 33.84 91 ALA A O 1
ATOM 724 N N . VAL A 1 93 ? -1.496 13.773 45.292 1.00 31.52 92 VAL A N 1
ATOM 725 C CA . VAL A 1 93 ? -0.447 13.762 44.281 1.00 29.39 92 VAL A CA 1
ATOM 726 C C . VAL A 1 93 ? -0.850 12.862 43.116 1.00 29.65 92 VAL A C 1
ATOM 727 O O . VAL A 1 93 ? -1.105 11.658 43.293 1.00 30.43 92 VAL A O 1
ATOM 731 N N . SER A 1 94 ? -1.006 13.459 41.948 1.00 26.91 93 SER A N 1
ATOM 732 C CA A SER A 1 94 ? -1.363 12.719 40.734 0.50 27.84 93 SER A CA 1
ATOM 733 C CA B SER A 1 94 ? -1.343 12.700 40.759 0.50 29.26 93 SER A CA 1
ATOM 734 C C . SER A 1 94 ? -0.247 12.886 39.724 1.00 28.96 93 SER A C 1
ATOM 735 O O . SER A 1 94 ? 0.450 13.884 39.736 1.00 28.07 93 SER A O 1
ATOM 740 N N . GLY A 1 95 ? -0.079 11.892 38.864 1.00 29.16 94 GLY A N 1
ATOM 741 C CA . GLY A 1 95 ? 0.928 11.952 37.821 1.00 27.71 94 GLY A CA 1
ATOM 742 C C . GLY A 1 95 ? 0.687 10.945 36.718 1.00 26.14 94 GLY A C 1
ATOM 743 O O . GLY A 1 95 ? 0.073 9.867 36.938 1.00 26.16 94 GLY A O 1
ATOM 744 N N . GLN A 1 96 ? 1.111 11.308 35.514 1.00 26.04 95 GLN A N 1
ATOM 745 C CA . GLN A 1 96 ? 1.015 10.434 34.375 1.00 28.70 95 GLN A CA 1
ATOM 746 C C . GLN A 1 96 ? 2.344 10.484 33.629 1.00 28.82 95 GLN A C 1
ATOM 747 O O . GLN A 1 96 ? 2.956 11.557 33.489 1.00 27.16 95 GLN A O 1
ATOM 753 N N . ALA A 1 97 ? 2.796 9.322 33.168 1.00 27.87 96 ALA A N 1
ATOM 754 C CA . ALA A 1 97 ? 4.062 9.211 32.467 1.00 28.26 96 ALA A CA 1
ATOM 755 C C . ALA A 1 97 ? 3.931 8.276 31.283 1.00 30.86 96 ALA A C 1
ATOM 756 O O . ALA A 1 97 ? 3.309 7.197 31.380 1.00 25.17 96 ALA A O 1
ATOM 758 N N . THR A 1 98 ? 4.535 8.663 30.167 1.00 30.33 97 THR A N 1
ATOM 759 C CA . THR A 1 98 ? 4.556 7.798 28.991 1.00 31.93 97 THR A CA 1
ATOM 760 C C . THR A 1 98 ? 5.988 7.702 28.472 1.00 31.41 97 THR A C 1
ATOM 761 O O . THR A 1 98 ? 6.778 8.614 28.657 1.00 30.76 97 THR A O 1
ATOM 765 N N . ALA A 1 99 ? 6.315 6.552 27.892 1.00 33.04 98 ALA A N 1
ATOM 766 C CA . ALA A 1 99 ? 7.617 6.305 27.271 1.00 35.19 98 ALA A CA 1
ATOM 767 C C . ALA A 1 99 ? 7.341 5.940 25.827 1.00 38.33 98 ALA A C 1
ATOM 768 O O . ALA A 1 99 ? 6.439 5.134 25.535 1.00 36.33 98 ALA A O 1
ATOM 770 N N . ALA A 1 100 ? 8.061 6.571 24.920 1.00 38.65 99 ALA A N 1
ATOM 771 C CA . ALA A 1 100 ? 7.820 6.381 23.510 1.00 43.83 99 ALA A CA 1
ATOM 772 C C . ALA A 1 100 ? 9.053 5.843 22.804 1.00 46.71 99 ALA A C 1
ATOM 773 O O . ALA A 1 100 ? 10.056 5.467 23.449 1.00 44.80 99 ALA A O 1
ATOM 775 N N . GLU A 1 101 ? 8.960 5.764 21.479 1.00 48.30 100 GLU A N 1
ATOM 776 C CA . GLU A 1 101 ? 10.048 5.289 20.661 1.00 48.48 100 GLU A CA 1
ATOM 777 C C . GLU A 1 101 ? 11.299 6.090 20.943 1.00 45.34 100 GLU A C 1
ATOM 778 O O . GLU A 1 101 ? 11.259 7.315 21.020 1.00 44.65 100 GLU A O 1
ATOM 780 N N . GLY A 1 102 ? 12.400 5.386 21.143 1.00 44.15 101 GLY A N 1
ATOM 781 C CA . GLY A 1 102 ? 13.694 6.023 21.344 1.00 45.29 101 GLY A CA 1
ATOM 782 C C . GLY A 1 102 ? 13.963 6.414 22.772 1.00 43.02 101 GLY A C 1
ATOM 783 O O . GLY A 1 102 ? 15.034 6.960 23.077 1.00 47.00 101 GLY A O 1
ATOM 784 N N . GLY A 1 103 ? 12.997 6.155 23.656 1.00 40.23 102 GLY A N 1
ATOM 785 C CA . GLY A 1 103 ? 13.155 6.467 25.078 1.00 38.31 102 GLY A CA 1
ATOM 786 C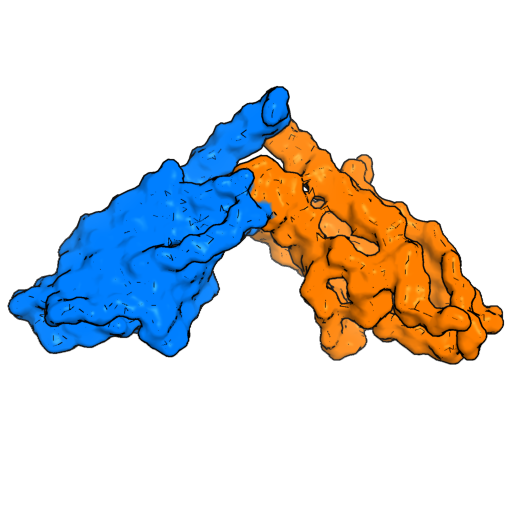 C . GLY A 1 103 ? 12.667 7.852 25.482 1.00 34.55 102 GLY A C 1
ATOM 787 O O . GLY A 1 103 ? 12.940 8.307 26.572 1.00 31.41 102 GLY A O 1
ATOM 788 N N . GLU A 1 104 ? 11.938 8.509 24.605 1.00 34.20 103 GLU A N 1
ATOM 789 C CA A GLU A 1 104 ? 11.372 9.818 24.897 0.50 34.17 103 GLU A CA 1
ATOM 790 C CA B GLU A 1 104 ? 11.385 9.827 24.923 0.50 35.42 103 GLU A CA 1
ATOM 791 C C . GLU A 1 104 ? 10.271 9.676 25.962 1.00 33.63 103 GLU A C 1
ATOM 792 O O . GLU A 1 104 ? 9.293 8.967 25.744 1.00 34.82 103 GLU A O 1
ATOM 811 N N . ALA A 1 106 ? 7.423 11.508 28.653 1.00 30.12 105 ALA A N 1
ATOM 812 C CA . ALA A 1 106 ? 6.582 12.665 28.936 1.00 26.65 105 ALA A CA 1
ATOM 813 C C . ALA A 1 106 ? 6.019 12.482 30.330 1.00 28.11 105 ALA A C 1
ATOM 814 O O . ALA A 1 106 ? 5.548 11.390 30.683 1.00 27.17 105 ALA A O 1
ATOM 816 N N . PHE A 1 107 ? 6.059 13.553 31.117 1.00 25.79 106 PHE A N 1
ATOM 817 C CA . PHE A 1 107 ? 5.525 13.552 32.462 1.00 25.39 106 PHE A CA 1
ATOM 818 C C . PHE A 1 107 ? 4.566 14.715 32.650 1.00 27.41 106 PHE A C 1
ATOM 819 O O . PHE A 1 107 ? 4.763 15.787 32.083 1.00 26.20 106 PHE A O 1
ATOM 827 N N . ALA A 1 108 ? 3.524 14.474 33.446 1.00 26.55 107 ALA A N 1
ATOM 828 C CA . ALA A 1 108 ? 2.628 15.500 33.926 1.00 27.03 107 ALA A CA 1
ATOM 829 C C . ALA A 1 108 ? 2.294 15.152 35.387 1.00 26.97 107 ALA A C 1
ATOM 830 O O . ALA A 1 108 ? 1.919 13.998 35.691 1.00 26.49 107 ALA A O 1
ATOM 832 N N . PHE A 1 109 ? 2.459 16.120 36.276 1.00 23.58 108 PHE A N 1
ATOM 833 C CA . PHE A 1 109 ? 2.109 15.954 37.693 1.00 26.43 108 PHE A CA 1
ATOM 834 C C . PHE A 1 109 ? 1.156 17.015 38.137 1.00 28.42 108 PHE A C 1
ATOM 835 O O . PHE A 1 109 ? 1.240 18.160 37.682 1.00 27.34 108 PHE A O 1
ATOM 843 N N . GLN A 1 110 ? 0.217 16.639 39.006 1.00 29.36 109 GLN A N 1
ATOM 844 C CA . GLN A 1 110 ? -0.733 17.614 39.586 1.00 29.66 109 GLN A CA 1
ATOM 845 C C . GLN A 1 110 ? -0.784 17.413 41.105 1.00 32.02 109 GLN A C 1
ATOM 846 O O . GLN A 1 110 ? -0.700 16.281 41.597 1.00 30.46 109 GLN A O 1
ATOM 852 N N . PHE A 1 111 ? -0.828 18.529 41.838 1.00 29.65 110 PHE A N 1
ATOM 853 C CA . PHE A 1 111 ? -0.879 18.512 43.287 1.00 31.79 110 PHE A CA 1
ATOM 854 C C . PHE A 1 111 ? -2.024 19.354 43.748 1.00 34.58 110 PHE A C 1
ATOM 855 O O . PHE A 1 111 ? -2.266 20.433 43.206 1.00 33.72 110 PHE A O 1
ATOM 863 N N . GLN A 1 112 ? -2.742 18.861 44.753 1.00 34.59 111 GLN A N 1
ATOM 864 C CA A GLN A 1 112 ? -3.835 19.605 45.350 0.50 35.37 111 GLN A CA 1
ATOM 865 C CA B GLN A 1 112 ? -3.835 19.602 45.353 0.50 35.63 111 GLN A CA 1
ATOM 866 C C . GLN A 1 112 ? -3.703 19.495 46.879 1.00 35.71 111 GLN A C 1
ATOM 867 O O . GLN A 1 112 ? -3.566 18.405 47.415 1.00 38.62 111 GLN A O 1
ATOM 878 N N . ALA A 1 113 ? -3.676 20.631 47.563 1.00 34.68 112 ALA A N 1
ATOM 879 C CA . ALA A 1 113 ? -3.625 20.631 49.027 1.00 34.72 112 ALA A CA 1
ATOM 880 C C . ALA A 1 113 ? -5.065 20.688 49.509 1.00 34.08 112 ALA A C 1
ATOM 881 O O . ALA A 1 113 ? -5.852 21.456 48.994 1.00 36.78 112 ALA A O 1
ATOM 883 N N . HIS A 1 114 ? -5.408 19.810 50.445 1.00 32.69 113 HIS A N 1
ATOM 884 C CA . HIS A 1 114 ? -6.741 19.742 51.006 1.00 34.16 113 HIS A CA 1
ATOM 885 C C . HIS A 1 114 ? -6.686 20.201 52.462 1.00 33.12 113 HIS A C 1
ATOM 886 O O . HIS A 1 114 ? -6.115 19.529 53.298 1.00 33.92 113 HIS A O 1
ATOM 893 N N . LEU A 1 115 ? -7.262 21.356 52.739 1.00 35.94 114 LEU A N 1
ATOM 894 C CA . LEU A 1 115 ? -7.224 21.929 54.076 1.00 38.01 114 LEU A CA 1
ATOM 895 C C . LEU A 1 115 ? -8.368 21.448 54.948 1.00 41.50 114 LEU A C 1
ATOM 896 O O . LEU A 1 115 ? -9.437 21.128 54.461 1.00 44.70 114 LEU A O 1
ATOM 901 N N . ALA A 1 116 ? -8.112 21.389 56.249 1.00 44.00 115 ALA A N 1
ATOM 902 C CA . ALA A 1 116 ? -9.100 20.944 57.232 1.00 49.36 115 ALA A CA 1
ATOM 903 C C . ALA A 1 116 ? -9.912 22.134 57.727 1.00 50.94 115 ALA A C 1
ATOM 904 O O . ALA A 1 116 ? -11.023 21.969 58.222 1.00 57.55 115 ALA A O 1
ATOM 906 N N . GLU A 1 121 ? -13.098 32.618 62.305 1.00 67.20 120 GLU A N 1
ATOM 907 C CA . GLU A 1 121 ? -13.727 33.919 62.485 1.00 68.76 120 GLU A CA 1
ATOM 908 C C . GLU A 1 121 ? -12.776 34.878 63.231 1.00 68.90 120 GLU A C 1
ATOM 909 O O . GLU A 1 121 ? -11.841 34.436 63.927 1.00 69.47 120 GLU A O 1
ATOM 915 N N . GLY A 1 122 ? -13.019 36.181 63.077 1.00 65.58 121 GLY A N 1
ATOM 916 C CA . GLY A 1 122 ? -12.211 37.208 63.741 1.00 63.75 121 GLY A CA 1
ATOM 917 C C . GLY A 1 122 ? -10.838 37.480 63.111 1.00 60.24 121 GLY A C 1
ATOM 918 O O . GLY A 1 122 ? -10.433 36.826 62.133 1.00 56.59 121 GLY A O 1
ATOM 919 N N . TRP A 1 123 ? -10.142 38.472 63.678 1.00 57.28 122 TRP A N 1
ATOM 920 C CA . TRP A 1 123 ? -8.777 38.859 63.271 1.00 52.95 122 TRP A CA 1
ATOM 921 C C . TRP A 1 123 ? -7.849 37.622 63.329 1.00 51.85 122 TRP A C 1
ATOM 922 O O . TRP A 1 123 ? -7.177 37.296 62.355 1.00 47.18 122 TRP A O 1
ATOM 933 N N . GLY A 1 124 ? -7.819 36.948 64.483 1.00 53.52 123 GLY A N 1
ATOM 934 C CA . GLY A 1 124 ? -6.994 35.736 64.652 1.00 55.26 123 GLY A CA 1
ATOM 935 C C . GLY A 1 124 ? -7.189 34.725 63.513 1.00 56.43 123 GLY A C 1
ATOM 936 O O . GLY A 1 124 ? -6.210 34.221 62.937 1.00 57.31 123 GLY A O 1
ATOM 937 N N . GLY A 1 125 ? -8.457 34.445 63.179 1.00 56.95 124 GLY A N 1
ATOM 938 C CA . GLY A 1 125 ? -8.807 33.484 62.104 1.00 55.22 124 GLY A CA 1
ATOM 939 C C . GLY A 1 125 ? -8.479 33.958 60.695 1.00 54.67 124 GLY A C 1
ATOM 940 O O . GLY A 1 125 ? -8.155 33.142 59.806 1.00 52.92 124 GLY A O 1
ATOM 941 N N . ALA A 1 126 ? -8.584 35.267 60.466 1.00 55.79 125 ALA A N 1
ATOM 942 C CA . ALA A 1 126 ? -8.272 35.838 59.147 1.00 55.30 125 ALA A CA 1
ATOM 943 C C . ALA A 1 126 ? -6.759 35.784 58.892 1.00 53.73 125 ALA A C 1
ATOM 944 O O . ALA A 1 126 ? -6.321 35.407 57.802 1.00 51.40 125 ALA A O 1
ATOM 946 N N . ALA A 1 127 ? -5.975 36.152 59.917 1.00 53.71 126 ALA A N 1
ATOM 947 C CA . ALA A 1 127 ? -4.504 36.113 59.843 1.00 54.18 126 ALA A CA 1
ATOM 948 C C . ALA A 1 127 ? -4.002 34.681 59.632 1.00 53.38 126 ALA A C 1
ATOM 949 O O . ALA A 1 127 ? -3.063 34.447 58.863 1.00 50.08 126 ALA A O 1
ATOM 951 N N . PHE A 1 128 ? -4.644 33.724 60.298 1.00 53.38 127 PHE A N 1
ATOM 952 C CA . PHE A 1 128 ? -4.246 32.326 60.175 1.00 53.62 127 PHE A CA 1
ATOM 953 C C . PHE A 1 128 ? -4.514 31.779 58.772 1.00 52.11 127 PHE A C 1
ATOM 954 O O . PHE A 1 128 ? -3.651 31.120 58.183 1.00 53.53 127 PHE A O 1
ATOM 962 N N . GLU A 1 129 ? -5.691 32.080 58.225 1.00 53.81 128 GLU A N 1
ATOM 963 C CA . GLU A 1 129 ? -6.071 31.603 56.884 1.00 53.96 128 GLU A CA 1
ATOM 964 C C . GLU A 1 129 ? -5.136 32.145 55.809 1.00 52.88 128 GLU A C 1
ATOM 965 O O . GLU A 1 129 ? -4.648 31.393 54.952 1.00 49.94 128 GLU A O 1
ATOM 971 N N . LYS A 1 130 ? -4.900 33.453 55.851 1.00 52.57 129 LYS A N 1
ATOM 972 C CA . LYS A 1 130 ? -4.017 34.116 54.889 1.00 52.67 129 LYS A CA 1
ATOM 973 C C . LYS A 1 130 ? -2.644 33.460 54.854 1.00 49.22 129 LYS A C 1
ATOM 974 O O . LYS A 1 130 ? -2.147 33.107 53.792 1.00 48.33 129 LYS A O 1
ATOM 991 N N . VAL A 1 132 ? -1.662 30.449 56.116 1.00 43.66 131 VAL A N 1
ATOM 992 C CA . VAL A 1 132 ? -1.667 29.013 55.751 1.00 42.30 131 VAL A CA 1
ATOM 993 C C . VAL A 1 132 ? -1.839 28.779 54.243 1.00 41.06 131 VAL A C 1
ATOM 994 O O . VAL A 1 132 ? -1.153 27.927 53.678 1.00 36.97 131 VAL A O 1
ATOM 998 N N . GLN A 1 133 ? -2.760 29.504 53.595 1.00 40.57 132 GLN A N 1
ATOM 999 C CA A GLN A 1 133 ? -2.975 29.346 52.153 0.50 41.21 132 GLN A CA 1
ATOM 1000 C CA B GLN A 1 133 ? -2.962 29.333 52.146 0.50 41.19 132 GLN A CA 1
ATOM 1001 C C . GLN A 1 133 ? -1.723 29.712 51.353 1.00 40.36 132 GLN A C 1
ATOM 1002 O O . GLN A 1 133 ? -1.332 28.999 50.430 1.00 39.42 132 GLN A O 1
ATOM 1013 N N . ALA A 1 134 ? -1.098 30.824 51.722 1.00 39.79 133 ALA A N 1
ATOM 1014 C CA . ALA A 1 134 ? 0.116 31.285 51.046 1.00 40.99 133 ALA A CA 1
ATOM 1015 C C . ALA A 1 134 ? 1.254 30.273 51.199 1.00 37.56 133 ALA A C 1
ATOM 1016 O O . ALA A 1 134 ? 1.964 29.968 50.245 1.00 38.28 133 ALA A O 1
ATOM 1018 N N . ALA A 1 135 ? 1.419 29.760 52.408 1.00 36.85 134 ALA A N 1
ATOM 1019 C CA . ALA A 1 135 ? 2.487 28.825 52.708 1.00 35.60 134 ALA A CA 1
ATOM 1020 C C . ALA A 1 135 ? 2.289 27.519 51.946 1.00 34.09 134 ALA A C 1
ATOM 1021 O O . ALA A 1 135 ? 3.237 26.974 51.379 1.00 31.81 134 ALA A O 1
ATOM 1023 N N . ALA A 1 136 ? 1.061 27.011 51.960 1.00 33.02 135 ALA A N 1
ATOM 1024 C CA . ALA A 1 136 ? 0.733 25.759 51.276 1.00 34.10 135 ALA A CA 1
ATOM 1025 C C . ALA A 1 136 ? 0.925 25.912 49.772 1.00 36.00 135 ALA A C 1
ATOM 1026 O O . ALA A 1 136 ? 1.375 24.982 49.095 1.00 34.22 135 ALA A O 1
ATOM 1028 N N . GLY A 1 137 ? 0.583 27.088 49.252 1.00 35.69 136 GLY A N 1
ATOM 1029 C CA . GLY A 1 137 ? 0.783 27.386 47.835 1.00 37.24 136 GLY A CA 1
ATOM 1030 C C . GLY A 1 137 ? 2.243 27.357 47.451 1.00 36.23 136 GLY A C 1
ATOM 1031 O O . GLY A 1 137 ? 2.598 26.853 46.390 1.00 38.59 136 GLY A O 1
ATOM 1032 N N . ARG A 1 138 ? 3.098 27.889 48.328 1.00 36.80 137 ARG A N 1
ATOM 1033 C CA . ARG A 1 138 ? 4.533 27.904 48.091 1.00 36.55 137 ARG A CA 1
ATOM 1034 C C . ARG A 1 138 ? 5.101 26.515 48.107 1.00 33.90 137 ARG A C 1
ATOM 1035 O O . ARG A 1 138 ? 6.010 26.209 47.337 1.00 31.11 137 ARG A O 1
ATOM 1043 N N . THR A 1 139 ? 4.603 25.684 49.032 1.00 30.71 138 THR A N 1
ATOM 1044 C CA . THR A 1 139 ? 5.026 24.285 49.139 1.00 30.37 138 THR A CA 1
ATOM 1045 C C . THR A 1 139 ? 4.710 23.509 47.859 1.00 31.09 138 THR A C 1
ATOM 1046 O O . THR A 1 139 ? 5.556 22.774 47.330 1.00 29.58 138 THR A O 1
ATOM 1050 N N . LEU A 1 140 ? 3.494 23.666 47.368 1.00 28.14 139 LEU A N 1
ATOM 1051 C CA . LEU A 1 140 ? 3.074 22.967 46.173 1.00 29.75 139 LEU A CA 1
ATOM 1052 C C . LEU A 1 140 ? 3.903 23.364 44.947 1.00 29.66 139 LEU A C 1
ATOM 1053 O O . LEU A 1 140 ? 4.321 22.506 44.175 1.00 29.03 139 LEU A O 1
ATOM 1058 N N . GLU A 1 141 ? 4.149 24.658 44.793 1.00 32.61 140 GLU A N 1
ATOM 1059 C CA . GLU A 1 141 ? 4.933 25.166 43.675 1.00 34.72 140 GLU A CA 1
ATOM 1060 C C . GLU A 1 141 ? 6.405 24.731 43.756 1.00 34.98 140 GLU A C 1
ATOM 1061 O O . GLU A 1 141 ? 7.001 24.359 42.736 1.00 34.39 140 GLU A O 1
ATOM 1067 N N . ARG A 1 142 ? 6.986 24.740 44.959 1.00 33.10 141 ARG A N 1
ATOM 1068 C CA A ARG A 1 142 ? 8.383 24.363 45.110 0.67 34.05 141 ARG A CA 1
ATOM 1069 C CA B ARG A 1 142 ? 8.387 24.351 45.126 0.33 33.75 141 ARG A CA 1
ATOM 1070 C C . ARG A 1 142 ? 8.578 22.913 44.632 1.00 32.21 141 ARG A C 1
ATOM 1071 O O . ARG A 1 142 ? 9.494 22.619 43.840 1.00 30.88 141 ARG A O 1
ATOM 1086 N N . VAL A 1 143 ? 7.714 22.009 45.087 1.00 32.54 142 VAL A N 1
ATOM 1087 C CA A VAL A 1 143 ? 7.849 20.606 44.702 0.50 30.14 142 VAL A CA 1
ATOM 1088 C CA B VAL A 1 143 ? 7.816 20.595 44.698 0.50 30.67 142 VAL A CA 1
ATOM 1089 C C . VAL A 1 143 ? 7.586 20.432 43.196 1.00 29.06 142 VAL A C 1
ATOM 1090 O O . VAL A 1 143 ? 8.328 19.735 42.518 1.00 31.53 142 VAL A O 1
ATOM 1097 N N . ALA A 1 144 ? 6.580 21.124 42.680 1.00 29.42 143 ALA A N 1
ATOM 1098 C CA . ALA A 1 144 ? 6.199 21.006 41.268 1.00 29.12 143 ALA A CA 1
ATOM 1099 C C . ALA A 1 144 ? 7.326 21.531 40.358 1.00 29.61 143 ALA A C 1
ATOM 1100 O O . ALA A 1 144 ? 7.756 20.855 39.418 1.00 29.48 143 ALA A O 1
ATOM 1102 N N . LYS A 1 145 ? 7.829 22.708 40.690 1.00 29.61 144 LYS A N 1
ATOM 1103 C CA . LYS A 1 145 ? 8.884 23.332 39.912 1.00 29.48 144 LYS A CA 1
ATOM 1104 C C . LYS A 1 145 ? 10.193 22.565 39.914 1.00 29.49 144 LYS A C 1
ATOM 1105 O O . LYS A 1 145 ? 10.948 22.659 38.955 1.00 27.38 144 LYS A O 1
ATOM 1111 N N . ALA A 1 146 ? 10.459 21.789 40.971 1.00 29.94 145 ALA A N 1
ATOM 1112 C CA . ALA A 1 146 ? 11.713 21.032 41.055 1.00 30.49 145 ALA A CA 1
ATOM 1113 C C . ALA A 1 146 ? 11.621 19.630 40.429 1.00 28.64 145 ALA A C 1
ATOM 1114 O O . ALA A 1 146 ? 12.635 18.959 40.272 1.00 27.26 145 ALA A O 1
ATOM 1116 N N . LEU A 1 147 ? 10.422 19.200 40.055 1.00 30.43 146 LEU A N 1
ATOM 1117 C CA . LEU A 1 147 ? 10.240 17.839 39.524 1.00 32.08 146 LEU A CA 1
ATOM 1118 C C . LEU A 1 147 ? 11.106 17.486 38.316 1.00 30.86 146 LEU A C 1
ATOM 1119 O O . LEU A 1 147 ? 11.666 16.407 38.271 1.00 30.75 146 LEU A O 1
ATOM 1124 N N . PRO A 1 148 ? 11.187 18.377 37.313 1.00 30.85 147 PRO A N 1
ATOM 1125 C CA . PRO A 1 148 ? 12.036 18.014 36.176 1.00 29.94 147 PRO A CA 1
ATOM 1126 C C . PRO A 1 148 ? 13.492 17.718 36.589 1.00 32.04 147 PRO A C 1
ATOM 1127 O O . PRO A 1 148 ? 14.082 16.760 36.116 1.00 31.74 147 PRO A O 1
ATOM 1131 N N . GLU A 1 149 ? 14.037 18.554 37.462 1.00 32.06 148 GLU A N 1
ATOM 1132 C CA . GLU A 1 149 ? 15.374 18.372 37.999 1.00 31.84 148 GLU A CA 1
ATOM 1133 C C . GLU A 1 149 ? 15.472 17.015 38.713 1.00 34.15 148 GLU A C 1
ATOM 1134 O O . GLU A 1 149 ? 16.393 16.228 38.465 1.00 32.36 148 GLU A O 1
ATOM 1140 N N . GLY A 1 150 ? 14.474 16.725 39.554 1.00 34.92 149 GLY A N 1
ATOM 1141 C CA . GLY A 1 150 ? 14.434 15.480 40.320 1.00 33.94 149 GLY A CA 1
ATOM 1142 C C . GLY A 1 150 ? 14.334 14.237 39.473 1.00 35.34 149 GLY A C 1
ATOM 1143 O O . GLY A 1 150 ? 15.053 13.276 39.703 1.00 33.78 149 GLY A O 1
ATOM 1144 N N . LEU A 1 151 ? 13.417 14.225 38.510 1.00 33.29 150 LEU A N 1
ATOM 1145 C CA . LEU A 1 151 ? 13.318 13.086 37.628 1.00 34.94 150 LEU A CA 1
ATOM 1146 C C . LEU A 1 151 ? 14.606 12.908 36.822 1.00 36.03 150 LEU A C 1
ATOM 1147 O O . LEU A 1 151 ? 15.086 11.793 36.664 1.00 33.60 150 LEU A O 1
ATOM 1152 N N . ALA A 1 152 ? 15.177 14.009 36.334 1.00 36.12 151 ALA A N 1
ATOM 1153 C CA . ALA A 1 152 ? 16.423 13.920 35.548 1.00 38.03 151 ALA A CA 1
ATOM 1154 C C . ALA A 1 152 ? 17.558 13.315 36.388 1.00 38.25 151 ALA A C 1
ATOM 1155 O O . ALA A 1 152 ? 18.327 12.504 35.896 1.00 40.01 151 ALA A O 1
ATOM 1157 N N . ALA A 1 153 ? 17.605 13.669 37.674 1.00 38.06 152 ALA A N 1
ATOM 1158 C CA . ALA A 1 153 ? 18.614 13.129 38.593 1.00 37.66 152 ALA A CA 1
ATOM 1159 C C . ALA A 1 153 ? 18.534 11.597 38.739 1.00 37.13 152 ALA A C 1
ATOM 1160 O O . ALA A 1 153 ? 19.497 10.971 39.106 1.00 37.20 152 ALA A O 1
ATOM 1162 N N . GLY A 1 154 ? 17.386 10.998 38.437 1.00 35.59 153 GLY A N 1
ATOM 1163 C CA . GLY A 1 154 ? 17.253 9.541 38.544 1.00 34.31 153 GLY A CA 1
ATOM 1164 C C . GLY A 1 154 ? 17.775 8.761 37.336 1.00 36.34 153 GLY A C 1
ATOM 1165 O O . GLY A 1 154 ? 17.893 7.538 37.390 1.00 34.52 153 GLY A O 1
ATOM 1166 N N . LEU A 1 155 ? 18.122 9.472 36.262 1.00 35.88 154 LEU A N 1
ATOM 1167 C CA . LEU A 1 155 ? 18.527 8.839 35.007 1.00 38.14 154 LEU A CA 1
ATOM 1168 C C . LEU A 1 155 ? 20.019 8.547 34.953 1.00 40.10 154 LEU A C 1
ATOM 1169 O O . LEU A 1 155 ? 20.817 9.333 35.473 1.00 37.85 154 LEU A O 1
ATOM 1174 N N A PRO A 1 156 ? 20.371 7.327 34.477 0.50 38.76 155 PRO A N 1
ATOM 1175 N N B PRO A 1 156 ? 20.425 7.525 34.191 0.50 44.44 155 PRO A N 1
ATOM 1176 C CA A PRO A 1 156 ? 21.731 6.870 34.314 0.50 38.65 155 PRO A CA 1
ATOM 1177 C CA B PRO A 1 156 ? 21.864 7.496 33.908 0.50 47.18 155 PRO A CA 1
ATOM 1178 C C A PRO A 1 156 ? 22.291 7.309 32.978 0.50 36.91 155 PRO A C 1
ATOM 1179 C C B PRO A 1 156 ? 22.299 8.821 33.210 0.50 48.87 155 PRO A C 1
ATOM 1180 O O A PRO A 1 156 ? 21.524 7.656 32.080 0.50 37.74 155 PRO A O 1
ATOM 1181 O O B PRO A 1 156 ? 21.479 9.469 32.552 0.50 47.33 155 PRO A O 1
ATOM 1188 N N A PRO A 1 157 ? 23.623 7.273 32.837 0.50 37.03 156 PRO A N 1
ATOM 1189 N N B PRO A 1 157 ? 23.562 9.234 33.385 0.50 51.17 156 PRO A N 1
ATOM 1190 C CA A PRO A 1 157 ? 24.333 7.643 31.607 0.50 35.24 156 PRO A CA 1
ATOM 1191 C CA B PRO A 1 157 ? 23.986 10.492 32.749 0.50 51.76 156 PRO A CA 1
ATOM 1192 C C A PRO A 1 157 ? 24.286 6.556 30.549 0.50 33.18 156 PRO A C 1
ATOM 1193 C C B PRO A 1 157 ? 24.173 10.387 31.224 0.50 51.34 156 PRO A C 1
ATOM 1194 O O A PRO A 1 157 ? 24.191 5.376 30.883 0.50 32.02 156 PRO A O 1
ATOM 1195 O O B PRO A 1 157 ? 24.148 11.408 30.529 0.50 52.28 156 PRO A O 1
ATOM 1202 N N A ALA A 1 158 ? 24.366 6.949 29.281 0.50 33.58 157 ALA A N 1
ATOM 1203 N N B ALA A 1 158 ? 24.334 9.168 30.711 0.50 48.92 157 ALA A N 1
ATOM 1204 C CA A ALA A 1 158 ? 24.484 5.991 28.180 0.50 36.44 157 ALA A CA 1
ATOM 1205 C CA B ALA A 1 158 ? 24.512 8.964 29.268 0.50 47.32 157 ALA A CA 1
ATOM 1206 C C A ALA A 1 158 ? 25.890 5.418 28.171 0.50 38.75 157 ALA A C 1
ATOM 1207 C C B ALA A 1 158 ? 25.964 8.566 28.927 0.50 46.74 157 ALA A C 1
ATOM 1208 O O A ALA A 1 158 ? 26.821 6.067 28.621 0.50 40.90 157 ALA A O 1
ATOM 1209 O O B ALA A 1 158 ? 26.840 9.408 28.787 0.50 42.11 157 ALA A O 1
ATOM 1214 N N . GLY B 1 1 ? 4.338 33.880 81.045 1.00 63.76 0 GLY B N 1
ATOM 1215 C CA . GLY B 1 1 ? 4.900 32.519 80.776 1.00 62.84 0 GLY B CA 1
ATOM 1216 C C . GLY B 1 1 ? 3.881 31.411 80.986 1.00 62.26 0 GLY B C 1
ATOM 1217 O O . GLY B 1 1 ? 4.162 30.233 80.715 1.00 60.97 0 GLY B O 1
ATOM 1226 N N . ILE B 1 3 ? 1.073 31.045 79.339 1.00 52.45 2 ILE B N 1
ATOM 1227 C CA . ILE B 1 3 ? 0.398 30.644 78.105 1.00 51.20 2 ILE B CA 1
ATOM 1228 C C . ILE B 1 3 ? 1.062 29.393 77.519 1.00 48.85 2 ILE B C 1
ATOM 1229 O O . ILE B 1 3 ? 0.380 28.401 77.251 1.00 49.06 2 ILE B O 1
ATOM 1234 N N . LEU B 1 4 ? 2.400 29.432 77.370 1.00 45.74 3 LEU B N 1
ATOM 1235 C CA . LEU B 1 4 ? 3.185 28.309 76.744 1.00 41.08 3 LEU B CA 1
ATOM 1236 C C . LEU B 1 4 ? 3.742 27.274 77.751 1.00 38.76 3 LEU B C 1
ATOM 1237 O O . LEU B 1 4 ? 4.586 26.444 77.399 1.00 35.18 3 LEU B O 1
ATOM 1242 N N . SER B 1 5 ? 3.292 27.343 78.994 1.00 35.87 4 SER B N 1
ATOM 1243 C CA . SER B 1 5 ? 3.672 26.351 79.991 1.00 35.70 4 SER B CA 1
ATOM 1244 C C . SER B 1 5 ? 2.446 25.933 80.765 1.00 34.79 4 SER B C 1
ATOM 1245 O O . SER B 1 5 ? 1.491 26.693 80.888 1.00 37.18 4 SER B O 1
ATOM 1248 N N . ALA B 1 6 ? 2.470 24.713 81.273 1.00 31.37 5 ALA B N 1
ATOM 1249 C CA . ALA B 1 6 ? 1.433 24.235 82.160 1.00 31.19 5 ALA B CA 1
ATOM 1250 C C . ALA B 1 6 ? 2.104 23.490 83.311 1.00 30.77 5 ALA B C 1
ATOM 1251 O O . ALA B 1 6 ? 3.223 22.990 83.167 1.00 32.22 5 ALA B O 1
ATOM 1253 N N . GLU B 1 7 ? 1.444 23.468 84.456 1.00 30.44 6 GLU B N 1
ATOM 1254 C CA . GLU B 1 7 ? 1.949 22.780 85.649 1.00 32.82 6 GLU B CA 1
ATOM 1255 C C . GLU B 1 7 ? 0.801 22.035 86.299 1.00 33.15 6 GLU B C 1
ATOM 1256 O O . GLU B 1 7 ? -0.312 22.537 86.352 1.00 32.12 6 GLU B O 1
ATOM 1262 N N . GLN B 1 8 ? 1.092 20.871 86.852 1.00 31.25 7 GLN B N 1
ATOM 1263 C CA . GLN B 1 8 ? 0.095 20.067 87.531 1.00 30.39 7 GLN B CA 1
ATOM 1264 C C . GLN B 1 8 ? 0.764 19.265 88.659 1.00 31.17 7 GLN B C 1
ATOM 1265 O O . GLN B 1 8 ? 1.823 18.675 88.469 1.00 31.39 7 GLN B O 1
ATOM 1271 N N . SER B 1 9 ? 0.160 19.292 89.830 1.00 30.45 8 SER B N 1
ATOM 1272 C CA A SER B 1 9 ? 0.660 18.524 90.944 0.50 31.30 8 SER B CA 1
ATOM 1273 C CA B SER B 1 9 ? 0.666 18.575 90.995 0.50 31.29 8 SER B CA 1
ATOM 1274 C C . SER B 1 9 ? -0.510 17.948 91.720 1.00 30.20 8 SER B C 1
ATOM 1275 O O . SER B 1 9 ? -1.565 18.578 91.847 1.00 31.35 8 SER B O 1
ATOM 1280 N N . PHE B 1 10 ? -0.323 16.725 92.196 1.00 29.20 9 PHE B N 1
ATOM 1281 C CA . PHE B 1 10 ? -1.373 15.987 92.873 1.00 29.51 9 PHE B CA 1
ATOM 1282 C C . PHE B 1 10 ? -0.798 14.770 93.543 1.00 27.98 9 PHE B C 1
ATOM 1283 O O . PHE B 1 10 ? 0.369 14.408 93.314 1.00 27.21 9 PHE B O 1
ATOM 1291 N N . THR B 1 11 ? -1.626 14.112 94.344 1.00 28.57 10 THR B N 1
ATOM 1292 C CA . THR B 1 11 ? -1.238 12.886 95.006 1.00 30.54 10 THR B CA 1
ATOM 1293 C C . THR B 1 11 ? -2.253 11.794 94.717 1.00 29.87 10 THR B C 1
ATOM 1294 O O . THR B 1 11 ? -3.430 12.074 94.464 1.00 30.87 10 THR B O 1
ATOM 1298 N N . LEU B 1 12 ? -1.775 10.550 94.712 1.00 29.77 11 LEU B N 1
ATOM 1299 C CA . LEU B 1 12 ? -2.630 9.376 94.615 1.00 33.11 11 LEU B CA 1
ATOM 1300 C C . LEU B 1 12 ? -2.056 8.291 95.518 1.00 32.89 11 LEU B C 1
ATOM 1301 O O . LEU B 1 12 ? -0.852 8.107 95.576 1.00 35.95 11 LEU B O 1
ATOM 1306 N N . ARG B 1 13 ? -2.914 7.566 96.199 1.00 33.68 12 ARG B N 1
ATOM 1307 C CA . ARG B 1 13 ? -2.466 6.401 96.980 1.00 37.19 12 ARG B CA 1
ATOM 1308 C C . ARG B 1 13 ? -2.474 5.139 96.140 1.00 37.66 12 ARG B C 1
ATOM 1309 O O . ARG B 1 13 ? -3.488 4.819 95.520 1.00 40.26 12 ARG B O 1
ATOM 1317 N N . HIS B 1 14 ? -1.359 4.400 96.143 1.00 39.93 13 HIS B N 1
ATOM 1318 C CA . HIS B 1 14 ? -1.345 3.078 95.527 1.00 40.05 13 HIS B CA 1
ATOM 1319 C C . HIS B 1 14 ? -1.873 2.078 96.549 1.00 41.62 13 HIS B C 1
ATOM 1320 O O . HIS B 1 14 ? -1.262 1.876 97.591 1.00 41.50 13 HIS B O 1
ATOM 1327 N N . PRO B 1 15 ? -3.019 1.459 96.263 1.00 43.41 14 PRO B N 1
ATOM 1328 C CA . PRO B 1 15 ? -3.611 0.545 97.232 1.00 44.41 14 PRO B CA 1
ATOM 1329 C C . PRO B 1 15 ? -2.779 -0.709 97.564 1.00 44.86 14 PRO B C 1
ATOM 1330 O O . PRO B 1 15 ? -3.083 -1.373 98.535 1.00 47.53 14 PRO B O 1
ATOM 1334 N N . HIS B 1 16 ? -1.726 -1.011 96.794 1.00 44.86 15 HIS B N 1
ATOM 1335 C CA . HIS B 1 16 ? -0.883 -2.190 97.103 1.00 45.83 15 HIS B CA 1
ATOM 1336 C C . HIS B 1 16 ? 0.432 -1.857 97.855 1.00 45.37 15 HIS B C 1
ATOM 1337 O O . HIS B 1 16 ? 1.227 -2.763 98.130 1.00 46.08 15 HIS B O 1
ATOM 1344 N N . GLY B 1 17 ? 0.676 -0.572 98.156 1.00 44.65 16 GLY B N 1
ATOM 1345 C CA . GLY B 1 17 ? 1.840 -0.186 98.997 1.00 43.24 16 GLY B CA 1
ATOM 1346 C C . GLY B 1 17 ? 3.060 0.408 98.289 1.00 44.17 16 GLY B C 1
ATOM 1347 O O . GLY B 1 17 ? 3.050 0.656 97.059 1.00 40.04 16 GLY B O 1
ATOM 1348 N N . GLN B 1 18 ? 4.132 0.607 99.063 1.00 44.13 17 GLN B N 1
ATOM 1349 C CA . GLN B 1 18 ? 5.302 1.352 98.580 1.00 42.91 17 GLN B CA 1
ATOM 1350 C C . GLN B 1 18 ? 6.014 0.688 97.413 1.00 42.91 17 GLN B C 1
ATOM 1351 O O . GLN B 1 18 ? 6.346 1.361 96.409 1.00 41.81 17 GLN B O 1
ATOM 1357 N N . ALA B 1 19 ? 6.280 -0.617 97.543 1.00 42.82 18 ALA B N 1
ATOM 1358 C CA . ALA B 1 19 ? 6.960 -1.365 96.490 1.00 43.39 18 ALA B CA 1
ATOM 1359 C C . ALA B 1 19 ? 6.185 -1.252 95.169 1.00 40.85 18 ALA B C 1
ATOM 1360 O O . ALA B 1 19 ? 6.779 -0.986 94.122 1.00 42.69 18 ALA B O 1
ATOM 1362 N N . ALA B 1 20 ? 4.868 -1.464 95.224 1.00 37.85 1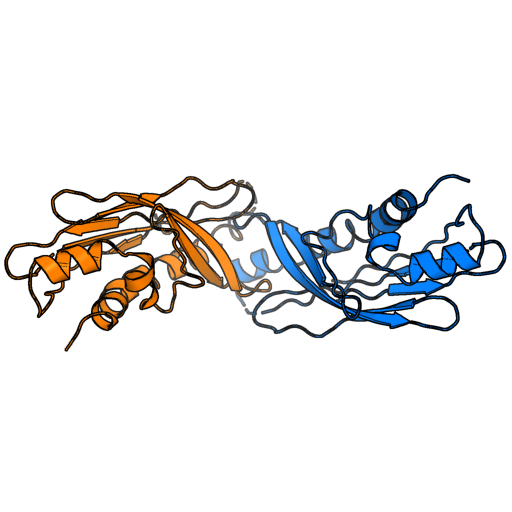9 ALA B N 1
ATOM 1363 C CA . ALA B 1 20 ? 4.018 -1.327 94.038 1.00 40.29 19 ALA B CA 1
ATOM 1364 C C . ALA B 1 20 ? 4.031 0.138 93.536 1.00 39.50 19 ALA B C 1
ATOM 1365 O O . ALA B 1 20 ? 4.084 0.396 92.322 1.00 41.45 19 ALA B O 1
ATOM 1367 N N . ALA B 1 21 ? 3.985 1.083 94.472 1.00 39.77 20 ALA B N 1
ATOM 1368 C CA . ALA B 1 21 ? 4.010 2.522 94.142 1.00 35.89 20 ALA B CA 1
ATOM 1369 C C . ALA B 1 21 ? 5.313 2.900 93.427 1.00 36.63 20 ALA B C 1
ATOM 1370 O O . ALA B 1 21 ? 5.300 3.631 92.419 1.00 35.65 20 ALA B O 1
ATOM 1372 N N . LEU B 1 22 ? 6.438 2.380 93.928 1.00 36.42 21 LEU B N 1
ATOM 1373 C CA . LEU B 1 22 ? 7.726 2.665 93.319 1.00 35.18 21 LEU B CA 1
ATOM 1374 C C . LEU B 1 22 ? 7.799 2.113 91.906 1.00 35.81 21 LEU B C 1
ATOM 1375 O O . LEU B 1 22 ? 8.254 2.801 90.987 1.00 40.12 21 LEU B O 1
ATOM 1380 N N . ALA B 1 23 ? 7.333 0.879 91.722 1.00 38.83 22 ALA B N 1
ATOM 1381 C CA . ALA B 1 23 ? 7.334 0.258 90.393 1.00 39.06 22 ALA B CA 1
ATOM 1382 C C . ALA B 1 23 ? 6.470 1.076 89.445 1.00 37.03 22 ALA B C 1
ATOM 1383 O O . ALA B 1 23 ? 6.884 1.385 88.320 1.00 38.33 22 ALA B O 1
ATOM 1385 N N . PHE B 1 24 ? 5.294 1.478 89.930 1.00 35.02 23 PHE B N 1
ATOM 1386 C CA . PHE B 1 24 ? 4.350 2.257 89.134 1.00 34.85 23 PHE B CA 1
ATOM 1387 C C . PHE B 1 24 ? 4.964 3.562 88.622 1.00 32.49 23 PHE B C 1
ATOM 1388 O O . PHE B 1 24 ? 4.882 3.875 87.417 1.00 32.73 23 PHE B O 1
ATOM 1396 N N . VAL B 1 25 ? 5.579 4.321 89.511 1.00 32.77 24 VAL B N 1
ATOM 1397 C CA . VAL B 1 25 ? 6.135 5.624 89.094 1.00 34.53 24 VAL B CA 1
ATOM 1398 C C . VAL B 1 25 ? 7.396 5.455 88.223 1.00 35.11 24 VAL B C 1
ATOM 1399 O O . VAL B 1 25 ? 7.741 6.353 87.454 1.00 37.58 24 VAL B O 1
ATOM 1403 N N . ARG B 1 26 ? 8.011 4.266 88.261 1.00 37.38 25 ARG B N 1
ATOM 1404 C CA . ARG B 1 26 ? 9.252 4.028 87.521 1.00 37.98 25 ARG B CA 1
ATOM 1405 C C . ARG B 1 26 ? 9.063 3.484 86.090 1.00 40.59 25 ARG B C 1
ATOM 1406 O O . ARG B 1 26 ? 10.059 3.183 85.408 1.00 42.04 25 ARG B O 1
ATOM 1414 N N . GLU B 1 27 ? 7.795 3.358 85.647 1.00 40.31 26 GLU B N 1
ATOM 1415 C CA A GLU B 1 27 ? 7.485 2.968 84.276 0.50 40.51 26 GLU B CA 1
ATOM 1416 C CA B GLU B 1 27 ? 7.482 2.990 84.241 0.50 40.76 26 GLU B CA 1
ATOM 1417 C C . GLU B 1 27 ? 6.523 4.021 83.679 1.00 39.52 26 GLU B C 1
ATOM 1418 O O . GLU B 1 27 ? 5.307 3.807 83.625 1.00 38.18 26 GLU B O 1
ATOM 1429 N N . PRO B 1 28 ? 7.071 5.175 83.256 1.00 37.98 27 PRO B N 1
ATOM 1430 C CA . PRO B 1 28 ? 6.253 6.292 82.807 1.00 34.44 27 PRO B CA 1
ATOM 1431 C C . PRO B 1 28 ? 5.491 6.082 81.533 1.00 33.28 27 PRO B C 1
ATOM 1432 O O . PRO B 1 28 ? 4.423 6.634 81.390 1.00 36.49 27 PRO B O 1
ATOM 1436 N N . ALA B 1 29 ? 6.037 5.346 80.584 1.00 35.96 28 ALA B N 1
ATOM 1437 C CA . ALA B 1 29 ? 5.308 5.133 79.321 1.00 38.36 28 ALA B CA 1
ATOM 1438 C C . ALA B 1 29 ? 3.934 4.537 79.630 1.00 37.28 28 ALA B C 1
ATOM 1439 O O . ALA B 1 29 ? 2.909 5.047 79.167 1.00 35.66 28 ALA B O 1
ATOM 1441 N N . ALA B 1 30 ? 3.915 3.463 80.427 1.00 37.75 29 ALA B N 1
ATOM 1442 C CA . ALA B 1 30 ? 2.651 2.820 80.807 1.00 36.86 29 ALA B CA 1
ATOM 1443 C C . ALA B 1 30 ? 1.727 3.789 81.607 1.00 35.04 29 ALA B C 1
ATOM 1444 O O . ALA B 1 30 ? 0.592 3.982 81.238 1.00 34.21 29 ALA B O 1
ATOM 1446 N N . ALA B 1 31 ? 2.256 4.454 82.632 1.00 34.19 30 ALA B N 1
ATOM 1447 C CA . ALA B 1 31 ? 1.419 5.335 83.463 1.00 34.80 30 ALA B CA 1
ATOM 1448 C C . ALA B 1 31 ? 0.821 6.506 82.656 1.00 33.84 30 ALA B C 1
ATOM 1449 O O . ALA B 1 31 ? -0.400 6.765 82.724 1.00 35.72 30 ALA B O 1
ATOM 1451 N N . LEU B 1 32 ? 1.657 7.170 81.857 1.00 30.33 31 LEU B N 1
ATOM 1452 C CA . LEU B 1 32 ? 1.211 8.305 81.037 1.00 31.10 31 LEU B CA 1
ATOM 1453 C C . LEU B 1 32 ? 0.206 7.897 79.936 1.00 32.53 31 LEU B C 1
ATOM 1454 O O . LEU B 1 32 ? -0.619 8.693 79.520 1.00 33.99 31 LEU B O 1
ATOM 1459 N N . ALA B 1 33 ? 0.252 6.636 79.519 1.00 34.64 32 ALA B N 1
ATOM 1460 C CA . ALA B 1 33 ? -0.609 6.156 78.440 1.00 35.06 32 ALA B CA 1
ATOM 1461 C C . ALA B 1 33 ? -2.077 6.267 78.775 1.00 33.07 32 ALA B C 1
ATOM 1462 O O . ALA B 1 33 ? -2.898 6.334 77.880 1.00 34.21 32 ALA B O 1
ATOM 1464 N N . GLY B 1 34 ? -2.415 6.243 80.072 1.00 31.22 33 GLY B N 1
ATOM 1465 C CA . GLY B 1 34 ? -3.788 6.399 80.502 1.00 31.97 33 GLY B CA 1
ATOM 1466 C C . GLY B 1 34 ? -4.343 7.797 80.258 1.00 31.40 33 GLY B C 1
ATOM 1467 O O . GLY B 1 34 ? -5.554 8.006 80.323 1.00 31.34 33 GLY B O 1
ATOM 1468 N N . VAL B 1 35 ? -3.459 8.767 79.997 1.00 29.45 34 VAL B N 1
ATOM 1469 C CA . VAL B 1 35 ? -3.887 10.136 79.667 1.00 30.65 34 VAL B CA 1
ATOM 1470 C C . VAL B 1 35 ? -4.213 10.120 78.162 1.00 34.27 34 VAL B C 1
ATOM 1471 O O . VAL B 1 35 ? -3.314 9.978 77.341 1.00 34.19 34 VAL B O 1
ATOM 1475 N N . ARG B 1 36 ? -5.480 10.299 77.804 1.00 40.66 35 ARG B N 1
ATOM 1476 C CA A ARG B 1 36 ? -5.894 10.157 76.397 0.50 44.58 35 ARG B CA 1
ATOM 1477 C CA B ARG B 1 36 ? -5.907 10.159 76.391 0.50 44.10 35 ARG B CA 1
ATOM 1478 C C . ARG B 1 36 ? -5.283 11.204 75.459 1.00 45.48 35 ARG B C 1
ATOM 1479 O O . ARG B 1 36 ? -5.055 10.931 74.267 1.00 50.47 35 ARG B O 1
ATOM 1494 N N . PHE B 1 37 ? -4.967 12.378 75.997 1.00 42.43 36 PHE B N 1
ATOM 1495 C CA . PHE B 1 37 ? -4.434 13.466 75.185 1.00 39.03 36 PHE B CA 1
ATOM 1496 C C . PHE B 1 37 ? -2.952 13.346 74.899 1.00 40.02 36 PHE B C 1
ATOM 1497 O O . PHE B 1 37 ? -2.364 14.210 74.249 1.00 42.68 36 PHE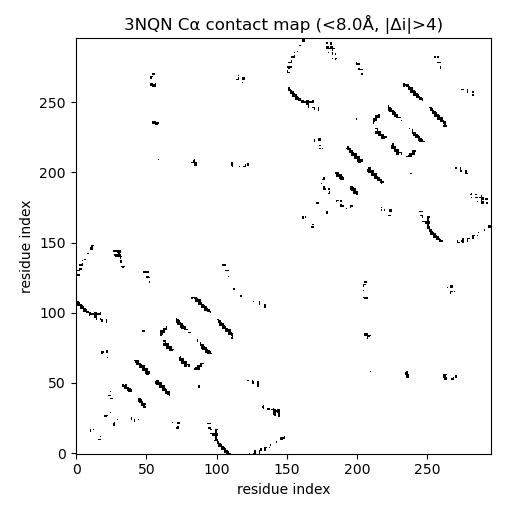 B O 1
ATOM 1505 N N . LEU B 1 38 ? -2.334 12.293 75.409 1.00 36.73 37 LEU B N 1
ATOM 1506 C CA . LEU B 1 38 ? -1.001 11.977 75.037 1.00 36.39 37 LEU B CA 1
ATOM 1507 C C . LEU B 1 38 ? -1.111 10.833 74.023 1.00 39.01 37 LEU B C 1
ATOM 1508 O O . LEU B 1 38 ? -1.836 9.859 74.248 1.00 41.26 37 LEU B O 1
ATOM 1513 N N . ARG B 1 39 ? -0.469 10.988 72.878 1.00 37.00 38 ARG B N 1
ATOM 1514 C CA A ARG B 1 39 ? -0.546 9.964 71.862 0.50 38.66 38 ARG B CA 1
ATOM 1515 C CA B ARG B 1 39 ? -0.546 10.009 71.810 0.50 38.24 38 ARG B CA 1
ATOM 1516 C C . ARG B 1 39 ? 0.818 9.369 71.558 1.00 36.24 38 ARG B C 1
ATOM 1517 O O . ARG B 1 39 ? 1.857 10.001 71.773 1.00 34.41 38 ARG B O 1
ATOM 1532 N N . GLY B 1 40 ? 0.805 8.120 71.107 1.00 35.88 39 GLY B N 1
ATOM 1533 C CA . GLY B 1 40 ? 2.026 7.416 70.697 1.00 34.61 39 GLY B CA 1
ATOM 1534 C C . GLY B 1 40 ? 3.077 7.251 71.756 1.00 33.63 39 GLY B C 1
ATOM 1535 O O . GLY B 1 40 ? 4.274 7.271 71.444 1.00 32.03 39 GLY B O 1
ATOM 1536 N N . LEU B 1 41 ? 2.659 7.097 73.017 1.00 33.25 40 LEU B N 1
ATOM 1537 C CA A LEU B 1 41 ? 3.603 6.858 74.107 0.50 33.71 40 LEU B CA 1
ATOM 1538 C CA B LEU B 1 41 ? 3.611 6.870 74.094 0.50 34.23 40 LEU B CA 1
ATOM 1539 C C . LEU B 1 41 ? 4.419 5.601 73.845 1.00 36.19 40 LEU B C 1
ATOM 1540 O O . LEU B 1 41 ? 3.867 4.564 73.457 1.00 34.56 40 LEU B O 1
ATOM 1549 N N . ASP B 1 42 ? 5.731 5.698 74.054 1.00 34.00 41 ASP B N 1
ATOM 1550 C CA . ASP B 1 42 ? 6.634 4.559 73.877 1.00 35.75 41 ASP B CA 1
ATOM 1551 C C . ASP B 1 42 ? 7.872 4.807 74.750 1.00 34.93 41 ASP B C 1
ATOM 1552 O O . ASP B 1 42 ? 8.089 5.915 75.245 1.00 32.90 41 ASP B O 1
ATOM 1557 N N . SER B 1 43 ? 8.629 3.763 74.995 1.00 34.78 42 SER B N 1
ATOM 1558 C CA . SER B 1 43 ? 9.748 3.844 75.879 1.00 37.32 42 SER B CA 1
ATOM 1559 C C . SER B 1 43 ? 10.688 2.706 75.600 1.00 39.81 42 SER B C 1
ATOM 1560 O O . SER B 1 43 ? 10.266 1.657 75.135 1.00 39.91 42 SER B O 1
ATOM 1563 N N . ASP B 1 44 ? 11.965 2.912 75.880 1.00 40.31 43 ASP B N 1
ATOM 1564 C CA . ASP B 1 44 ? 12.943 1.825 75.776 1.00 42.96 43 ASP B CA 1
ATOM 1565 C C . ASP B 1 44 ? 13.583 1.585 77.141 1.00 43.17 43 ASP B C 1
ATOM 1566 O O . ASP B 1 44 ? 14.654 1.019 77.233 1.00 45.83 43 ASP B O 1
ATOM 1571 N N . GLY B 1 45 ? 12.921 2.054 78.197 1.00 42.53 44 GLY B N 1
ATOM 1572 C CA . GLY B 1 45 ? 13.434 1.905 79.550 1.00 42.73 44 GLY B CA 1
ATOM 1573 C C . GLY B 1 45 ? 14.369 3.025 79.959 1.00 41.39 44 GLY B C 1
ATOM 1574 O O . GLY B 1 45 ? 14.509 3.301 81.139 1.00 44.32 44 GLY B O 1
ATOM 1575 N N . GLU B 1 46 ? 15.028 3.656 78.984 1.00 40.16 45 GLU B N 1
ATOM 1576 C CA A GLU B 1 46 ? 15.944 4.767 79.263 0.67 40.18 45 GLU B CA 1
ATOM 1577 C CA B GLU B 1 46 ? 15.938 4.769 79.270 0.33 39.56 45 GLU B CA 1
ATOM 1578 C C . GLU B 1 46 ? 15.254 6.104 79.015 1.00 37.41 45 GLU B C 1
ATOM 1579 O O . GLU B 1 46 ? 15.491 7.074 79.740 1.00 37.91 45 GLU B O 1
ATOM 1590 N N . GLN B 1 47 ? 14.401 6.142 77.983 1.00 35.43 46 GLN B N 1
ATOM 1591 C CA . GLN B 1 47 ? 13.675 7.355 77.589 1.00 34.98 46 GLN B CA 1
ATOM 1592 C C . GLN B 1 47 ? 12.216 7.053 77.222 1.00 34.70 46 GLN B C 1
ATOM 1593 O O . GLN B 1 47 ? 11.874 5.933 76.830 1.00 33.97 46 GLN B O 1
ATOM 1599 N N . VAL B 1 48 ? 11.361 8.058 77.372 1.00 31.91 47 VAL B N 1
ATOM 1600 C CA . VAL B 1 48 ? 9.949 7.950 77.008 1.00 30.75 47 VAL B CA 1
ATOM 1601 C C . VAL B 1 48 ? 9.627 9.067 76.031 1.00 30.45 47 VAL B C 1
ATOM 1602 O O . VAL B 1 48 ? 10.162 10.146 76.139 1.00 30.04 47 VAL B O 1
ATOM 1606 N N . TRP B 1 49 ? 8.771 8.793 75.072 1.00 30.40 48 TRP B N 1
ATOM 1607 C CA . TRP B 1 49 ? 8.415 9.787 74.078 1.00 29.18 48 TRP B CA 1
ATOM 1608 C C . TRP B 1 49 ? 6.968 9.634 73.626 1.00 31.95 48 TRP B C 1
ATOM 1609 O O . TRP B 1 49 ? 6.324 8.613 73.884 1.00 28.75 48 TRP B O 1
ATOM 1620 N N . GLY B 1 50 ? 6.458 10.675 72.988 1.00 30.44 49 GLY B N 1
ATOM 1621 C CA . GLY B 1 50 ? 5.115 10.680 72.477 1.00 29.56 49 GLY B CA 1
ATOM 1622 C C . GLY B 1 50 ? 4.821 12.008 71.800 1.00 30.41 49 GLY B C 1
ATOM 1623 O O . GLY B 1 50 ? 5.747 12.733 71.386 1.00 29.72 49 GLY B O 1
ATOM 1624 N N . GLU B 1 51 ? 3.546 12.352 71.713 1.00 29.54 50 GLU B N 1
ATOM 1625 C CA . GLU B 1 51 ? 3.159 13.585 71.103 1.00 31.79 50 GLU B CA 1
ATOM 1626 C C . GLU B 1 51 ? 1.866 14.153 71.661 1.00 31.74 50 GLU B C 1
ATOM 1627 O O . GLU B 1 51 ? 1.005 13.418 72.181 1.00 28.79 50 GLU B O 1
ATOM 1633 N N . LEU B 1 52 ? 1.781 15.481 71.622 1.00 29.99 51 LEU B N 1
ATOM 1634 C CA . LEU B 1 52 ? 0.558 16.220 71.963 1.00 31.14 51 LEU B CA 1
ATOM 1635 C C . LEU B 1 52 ? -0.003 16.796 70.673 1.00 33.05 51 LEU B C 1
ATOM 1636 O O . LEU B 1 52 ? 0.761 17.191 69.782 1.00 35.61 51 LEU B O 1
ATOM 1641 N N . LEU B 1 53 ? -1.322 16.904 70.588 1.00 32.53 52 LEU B N 1
ATOM 1642 C CA . LEU B 1 53 ? -1.968 17.425 69.392 1.00 33.95 52 LEU B CA 1
ATOM 1643 C C . LEU B 1 53 ? -2.455 18.834 69.608 1.00 31.83 52 LEU B C 1
ATOM 1644 O O . LEU B 1 53 ? -3.181 19.096 70.542 1.00 34.24 52 LEU B O 1
ATOM 1649 N N . VAL B 1 54 ? -2.045 19.736 68.733 1.00 32.27 53 VAL B N 1
ATOM 1650 C CA . VAL B 1 54 ? -2.503 21.112 68.756 1.00 32.88 53 VAL B CA 1
ATOM 1651 C C . VAL B 1 54 ? -3.411 21.313 67.537 1.00 35.65 53 VAL B C 1
ATOM 1652 O O . VAL B 1 54 ? -2.992 21.070 66.393 1.00 37.45 53 VAL B O 1
ATOM 1656 N N . THR B 1 55 ? -4.667 21.700 67.778 1.00 33.00 54 THR B N 1
ATOM 1657 C CA . THR B 1 55 ? -5.623 21.906 66.682 1.00 35.48 54 THR B CA 1
ATOM 1658 C C . THR B 1 55 ? -5.714 23.355 66.254 1.00 35.85 54 THR B C 1
ATOM 1659 O O . THR B 1 55 ? -6.047 24.223 67.053 1.00 33.60 54 THR B O 1
ATOM 1663 N N . VAL B 1 56 ? -5.422 23.616 64.974 1.00 36.34 55 VAL B N 1
ATOM 1664 C CA . VAL B 1 56 ? -5.521 24.959 64.433 1.00 34.98 55 VAL B CA 1
ATOM 1665 C C . VAL B 1 56 ? -6.323 24.958 63.157 1.00 37.43 55 VAL B C 1
ATOM 1666 O O . VAL B 1 56 ? -6.497 23.920 62.541 1.00 36.39 55 VAL B O 1
ATOM 1670 N N . PRO B 1 57 ? -6.886 26.121 62.794 1.00 40.08 56 PRO B N 1
ATOM 1671 C CA . PRO B 1 57 ? -7.631 26.246 61.555 1.00 41.30 56 PRO B CA 1
ATOM 1672 C C . PRO B 1 57 ? -6.822 25.778 60.333 1.00 39.47 56 PRO B C 1
ATOM 1673 O O . PRO B 1 57 ? -5.598 26.000 60.267 1.00 36.86 56 PRO B O 1
ATOM 1677 N N . LEU B 1 58 ? -7.518 25.140 59.397 1.00 38.14 57 LEU B N 1
ATOM 1678 C CA . LEU B 1 58 ? -6.961 24.739 58.073 1.00 38.49 57 LEU B CA 1
ATOM 1679 C C . LEU B 1 58 ? -5.958 23.582 58.125 1.00 36.38 57 LEU B C 1
ATOM 1680 O O . LEU B 1 58 ? -6.095 22.622 57.368 1.00 36.74 57 LEU B O 1
ATOM 1685 N N . LEU B 1 59 ? -4.961 23.665 59.002 1.00 33.98 58 LEU B N 1
ATOM 1686 C CA . LEU B 1 59 ? -4.000 22.554 59.157 1.00 33.83 58 LEU B CA 1
ATOM 1687 C C . LEU B 1 59 ? -4.596 21.437 60.001 1.00 33.79 58 LEU B C 1
ATOM 1688 O O . LEU B 1 59 ? -4.211 20.297 59.862 1.00 33.22 58 LEU B O 1
ATOM 1693 N N . GLY B 1 60 ? -5.554 21.778 60.872 1.00 33.91 59 GLY B N 1
ATOM 1694 C CA . GLY B 1 60 ? -6.196 20.789 61.730 1.00 32.53 59 GLY B CA 1
ATOM 1695 C C . GLY B 1 60 ? -5.288 20.349 62.870 1.00 33.16 59 GLY B C 1
ATOM 1696 O O . GLY B 1 60 ? -4.637 21.177 63.518 1.00 32.05 59 GLY B O 1
ATOM 1697 N N . GLU B 1 61 ? -5.192 19.040 63.076 1.00 33.10 60 GLU B N 1
ATOM 1698 C CA . GLU B 1 61 ? -4.413 18.487 64.172 1.00 33.02 60 GLU B CA 1
ATOM 1699 C C . GLU B 1 61 ? -2.923 18.416 63.842 1.00 30.95 60 GLU B C 1
ATOM 1700 O O . GLU B 1 61 ? -2.495 17.714 62.892 1.00 32.96 60 GLU B O 1
ATOM 1706 N N . VAL B 1 62 ? -2.149 19.178 64.599 1.00 28.08 61 VAL B N 1
ATOM 1707 C CA . VAL B 1 62 ? -0.719 19.264 64.429 1.00 29.61 61 VAL B CA 1
ATOM 1708 C C . VAL B 1 62 ? -0.037 18.621 65.629 1.00 29.20 61 VAL B C 1
ATOM 1709 O O . VAL B 1 62 ? -0.222 19.048 66.773 1.00 31.05 61 VAL B O 1
ATOM 1713 N N . ASP B 1 63 ? 0.757 17.599 65.362 1.00 30.11 62 ASP B N 1
ATOM 1714 C CA . ASP B 1 63 ? 1.455 16.880 66.418 1.00 29.56 62 ASP B CA 1
ATOM 1715 C C . ASP B 1 63 ? 2.756 17.579 66.804 1.00 30.04 62 ASP B C 1
ATOM 1716 O O . ASP B 1 63 ? 3.515 18.000 65.946 1.00 31.03 62 ASP B O 1
ATOM 1721 N N . LEU B 1 64 ? 2.951 17.746 68.116 1.00 28.76 63 LEU B N 1
ATOM 1722 C CA . LEU B 1 64 ? 4.192 18.241 68.688 1.00 28.87 63 LEU B CA 1
ATOM 1723 C C . LEU B 1 64 ? 4.797 17.103 69.521 1.00 27.99 63 LEU B C 1
ATOM 1724 O O . LEU B 1 64 ? 4.187 16.654 70.503 1.00 27.36 63 LEU B O 1
ATOM 1729 N N . PRO B 1 65 ? 6.009 16.671 69.170 1.00 30.19 64 PRO B N 1
ATOM 1730 C CA . PRO B 1 65 ? 6.636 15.575 69.850 1.00 30.73 64 PRO B CA 1
ATOM 1731 C C . PRO B 1 65 ? 7.276 15.976 71.158 1.00 30.49 64 PRO B C 1
ATOM 1732 O O . PRO B 1 65 ? 7.546 17.171 71.390 1.00 29.83 64 PRO B O 1
ATOM 1736 N N . PHE B 1 66 ? 7.490 14.983 72.014 1.00 26.89 65 PHE B N 1
ATOM 1737 C CA . PHE B 1 66 ? 8.276 15.147 73.225 1.00 29.45 65 PHE B CA 1
ATOM 1738 C C . PHE B 1 66 ? 9.066 13.888 73.480 1.00 26.97 65 PHE B C 1
ATOM 1739 O O . PHE B 1 66 ? 8.673 12.773 73.063 1.00 27.21 65 PHE B O 1
ATOM 1747 N N . ARG B 1 67 ? 10.197 14.057 74.148 1.00 27.15 66 ARG B N 1
ATOM 1748 C CA . ARG B 1 67 ? 11.030 12.946 74.541 1.00 28.87 66 ARG B CA 1
ATOM 1749 C C . ARG B 1 67 ? 11.739 13.330 75.833 1.00 30.21 66 ARG B C 1
ATOM 1750 O O . ARG B 1 67 ? 12.284 14.433 75.954 1.00 30.65 66 ARG B O 1
ATOM 1758 N N . SER B 1 68 ? 11.652 12.458 76.824 1.00 29.57 67 SER B N 1
ATOM 1759 C CA . SER B 1 68 ? 12.253 12.722 78.105 1.00 30.98 67 SER B CA 1
ATOM 1760 C C . SER B 1 68 ? 13.097 11.534 78.614 1.00 32.56 67 SER B C 1
ATOM 1761 O O . SER B 1 68 ? 12.763 10.363 78.374 1.00 31.32 67 SER B O 1
ATOM 1764 N N . GLU B 1 69 ? 14.168 11.850 79.337 1.00 31.77 68 GLU B N 1
ATOM 1765 C CA . GLU B 1 69 ? 14.985 10.835 79.993 1.00 33.94 68 GLU B CA 1
ATOM 1766 C C . GLU B 1 69 ? 14.287 10.368 81.284 1.00 33.24 68 GLU B C 1
ATOM 1767 O O . GLU B 1 69 ? 13.785 11.180 82.067 1.00 33.26 68 GLU B O 1
ATOM 1773 N N . ILE B 1 70 ? 14.234 9.066 81.482 1.00 34.50 69 ILE B N 1
ATOM 1774 C CA . ILE B 1 70 ? 13.694 8.497 82.715 1.00 34.59 69 ILE B CA 1
ATOM 1775 C C . ILE B 1 70 ? 14.823 8.358 83.717 1.00 35.59 69 ILE B C 1
ATOM 1776 O O . ILE B 1 70 ? 15.775 7.597 83.490 1.00 34.57 69 ILE B O 1
ATOM 1781 N N . VAL B 1 71 ? 14.726 9.085 84.816 1.00 34.71 70 VAL B N 1
ATOM 1782 C CA . VAL B 1 71 ? 15.744 9.023 85.869 1.00 36.63 70 VAL B CA 1
ATOM 1783 C C . VAL B 1 71 ? 15.155 8.412 87.131 1.00 35.60 70 VAL B C 1
ATOM 1784 O O . VAL B 1 71 ? 14.186 8.926 87.693 1.00 34.19 70 VAL B O 1
ATOM 1788 N N . ARG B 1 72 ? 15.708 7.277 87.538 1.00 36.02 71 ARG B N 1
ATOM 1789 C CA A ARG B 1 72 ? 15.294 6.559 88.760 0.50 36.65 71 ARG B CA 1
ATOM 1790 C CA B ARG B 1 72 ? 15.219 6.639 88.722 0.50 37.07 71 ARG B CA 1
ATOM 1791 C C . ARG B 1 72 ? 15.927 7.229 89.937 1.00 37.45 71 ARG B C 1
ATOM 1792 O O . ARG B 1 72 ? 17.154 7.404 89.956 1.00 40.89 71 ARG B O 1
ATOM 1807 N N . THR B 1 73 ? 15.121 7.629 90.899 1.00 37.78 72 THR B N 1
ATOM 1808 C CA . THR B 1 73 ? 15.600 8.303 92.091 1.00 37.22 72 THR B CA 1
ATOM 1809 C C . THR B 1 73 ? 15.348 7.400 93.295 1.00 37.91 72 THR B C 1
ATOM 1810 O O . THR B 1 73 ? 14.615 6.413 93.193 1.00 39.02 72 THR B O 1
ATOM 1814 N N . PRO B 1 74 ? 15.949 7.732 94.446 1.00 41.30 73 PRO B N 1
ATOM 1815 C CA . PRO B 1 74 ? 15.774 6.869 95.602 1.00 42.64 73 PRO B CA 1
ATOM 1816 C C . PRO B 1 74 ? 14.318 6.682 96.009 1.00 42.99 73 PRO B C 1
ATOM 1817 O O . PRO B 1 74 ? 13.936 5.586 96.418 1.00 42.05 73 PRO B O 1
ATOM 1821 N N . GLN B 1 75 ? 13.508 7.725 95.800 1.00 43.32 74 GLN B N 1
ATOM 1822 C CA A GLN B 1 75 ? 12.109 7.751 96.248 0.50 44.57 74 GLN B CA 1
ATOM 1823 C CA B GLN B 1 75 ? 12.109 7.734 96.253 0.50 44.39 74 GLN B CA 1
ATOM 1824 C C . GLN B 1 75 ? 11.087 7.547 95.117 1.00 42.71 74 GLN B C 1
ATOM 1825 O O . GLN B 1 75 ? 9.885 7.532 95.362 1.00 40.79 74 GLN B O 1
ATOM 1836 N N . GLY B 1 76 ? 11.563 7.416 93.879 1.00 39.50 75 GLY B N 1
ATOM 1837 C CA . GLY B 1 76 ? 10.649 7.216 92.733 1.00 37.94 75 GLY B CA 1
ATOM 1838 C C . GLY B 1 76 ? 11.320 7.398 91.379 1.00 33.85 75 GLY B C 1
ATOM 1839 O O . GLY B 1 76 ? 12.203 6.612 90.998 1.00 35.93 75 GLY B O 1
ATOM 1840 N N . ALA B 1 77 ? 10.902 8.427 90.654 1.00 32.14 76 ALA B N 1
ATOM 1841 C CA . ALA B 1 77 ? 11.453 8.702 89.337 1.00 33.73 76 ALA B CA 1
ATOM 1842 C C . ALA B 1 77 ? 11.219 10.157 88.916 1.00 33.74 76 ALA B C 1
ATOM 1843 O O . ALA B 1 77 ? 10.381 10.856 89.480 1.00 34.96 76 ALA B O 1
ATOM 1845 N N . GLU B 1 78 ? 11.997 10.596 87.934 1.00 32.87 77 GLU B N 1
ATOM 1846 C CA . GLU B 1 78 ? 11.839 11.892 87.344 1.00 33.35 77 GLU B CA 1
ATOM 1847 C C . GLU B 1 78 ? 11.896 11.747 85.839 1.00 33.11 77 GLU B C 1
ATOM 1848 O O . GLU B 1 78 ? 12.442 10.777 85.324 1.00 34.80 77 GLU B O 1
ATOM 1854 N N . LEU B 1 79 ? 11.268 12.680 85.149 1.00 32.44 78 LEU B N 1
ATOM 1855 C CA . LEU B 1 79 ? 11.376 12.789 83.698 1.00 31.11 78 LEU B CA 1
ATOM 1856 C C . LEU B 1 79 ? 12.107 14.071 83.431 1.00 32.66 78 LEU B C 1
ATOM 1857 O O . LEU B 1 79 ? 11.723 15.131 83.944 1.00 30.94 78 LEU B O 1
ATOM 1862 N N . ARG B 1 80 ? 13.203 13.969 82.702 1.00 32.43 79 ARG B N 1
ATOM 1863 C CA . ARG B 1 80 ? 13.992 15.134 82.311 1.00 35.61 79 ARG B CA 1
ATOM 1864 C C . ARG B 1 80 ? 13.956 15.273 80.785 1.00 34.30 79 ARG B C 1
ATOM 1865 O O . ARG B 1 80 ? 14.431 14.381 80.056 1.00 32.73 79 ARG B O 1
ATOM 1873 N N . PRO B 1 81 ? 13.414 16.399 80.300 1.00 34.55 80 PRO B N 1
ATOM 1874 C CA . PRO B 1 81 ? 13.207 16.587 78.885 1.00 33.96 80 PRO B CA 1
ATOM 1875 C C . PRO B 1 81 ? 14.478 16.675 78.072 1.00 31.61 80 PRO B C 1
ATOM 1876 O O . PRO B 1 81 ? 15.466 17.233 78.517 1.00 31.47 80 PRO B O 1
ATOM 1880 N N . LEU B 1 82 ? 14.453 16.067 76.907 1.00 30.63 81 LEU B N 1
ATOM 1881 C CA . LEU B 1 82 ? 15.513 16.194 75.976 1.00 33.03 81 LEU B CA 1
ATOM 1882 C C . LEU B 1 82 ? 15.142 17.339 75.027 1.00 32.20 81 LEU B C 1
ATOM 1883 O O . LEU B 1 82 ? 13.959 17.562 74.713 1.00 32.94 81 LEU B O 1
ATOM 1888 N N . THR B 1 83 ? 16.145 18.088 74.617 1.00 33.11 82 THR B N 1
ATOM 1889 C CA . THR B 1 83 ? 15.960 19.174 73.661 1.00 33.39 82 THR B CA 1
ATOM 1890 C C . THR B 1 83 ? 15.867 18.606 72.244 1.00 34.53 82 THR B C 1
ATOM 1891 O O . THR B 1 83 ? 16.754 17.885 71.795 1.00 33.17 82 THR B O 1
ATOM 1895 N N . LEU B 1 84 ? 14.756 18.879 71.570 1.00 33.53 83 LEU B N 1
ATOM 1896 C CA . LEU B 1 84 ? 14.552 18.383 70.216 1.00 35.23 83 LEU B CA 1
ATOM 1897 C C . LEU B 1 84 ? 14.978 19.462 69.229 1.00 36.28 83 LEU B C 1
ATOM 1898 O O . LEU B 1 84 ? 15.252 20.566 69.616 1.00 36.57 83 LEU B O 1
ATOM 1903 N N . THR B 1 85 ? 15.089 19.115 67.959 1.00 40.61 84 THR B N 1
ATOM 1904 C CA . THR B 1 85 ? 15.548 20.085 66.945 1.00 43.44 84 THR B CA 1
ATOM 1905 C C . THR B 1 85 ? 14.482 21.184 66.752 1.00 43.16 84 THR B C 1
ATOM 1906 O O . THR B 1 85 ? 13.301 20.979 67.044 1.00 43.96 84 THR B O 1
ATOM 1910 N N . GLY B 1 86 ? 14.902 22.354 66.306 1.00 42.82 85 GLY B N 1
ATOM 1911 C CA . GLY B 1 86 ? 13.991 23.504 66.231 1.00 45.15 85 GLY B CA 1
ATOM 1912 C C . GLY B 1 86 ? 13.178 23.694 64.941 1.00 44.41 85 GLY B C 1
ATOM 1913 O O . GLY B 1 86 ? 12.466 24.692 64.816 1.00 46.03 85 GLY B O 1
ATOM 1914 N N . GLU B 1 87 ? 13.238 22.744 63.999 1.00 43.37 86 GLU B N 1
ATOM 1915 C CA . GLU B 1 87 ? 12.546 22.953 62.690 1.00 43.27 86 GLU B CA 1
ATOM 1916 C C . GLU B 1 87 ? 10.992 22.925 62.812 1.00 39.67 86 GLU B C 1
ATOM 1917 O O . GLU B 1 87 ? 10.286 23.459 61.958 1.00 35.50 86 GLU B O 1
ATOM 1923 N N . ARG B 1 88 ? 10.486 22.340 63.896 1.00 36.03 87 ARG B N 1
ATOM 1924 C CA . ARG B 1 88 ? 9.047 22.341 64.171 1.00 32.63 87 ARG B CA 1
ATOM 1925 C C . ARG B 1 88 ? 8.804 22.432 65.655 1.00 31.18 87 ARG B C 1
ATOM 1926 O O . ARG B 1 88 ? 9.691 22.113 66.464 1.00 31.50 87 ARG B O 1
ATOM 1934 N N . ALA B 1 89 ? 7.588 22.817 66.031 1.00 29.78 88 ALA B N 1
ATOM 1935 C CA . ALA B 1 89 ? 7.261 22.981 67.430 1.00 28.07 88 ALA B CA 1
ATOM 1936 C C . ALA B 1 89 ? 7.338 21.655 68.162 1.00 28.60 88 ALA B C 1
ATOM 1937 O O . ALA B 1 89 ? 7.040 20.582 67.600 1.00 26.56 88 ALA B O 1
ATOM 1939 N N . TRP B 1 90 ? 7.744 21.719 69.415 1.00 27.37 89 TRP B N 1
ATOM 1940 C CA . TRP B 1 90 ? 7.855 20.529 70.240 1.00 27.82 89 TRP B CA 1
ATOM 1941 C C . TRP B 1 90 ? 7.560 20.878 71.696 1.00 26.78 89 TRP B C 1
ATOM 1942 O O . TRP B 1 90 ? 7.309 22.059 72.038 1.00 28.06 89 TRP B O 1
ATOM 1953 N N . VAL B 1 91 ? 7.565 19.861 72.544 1.00 28.28 90 VAL B N 1
ATOM 1954 C CA . VAL B 1 91 ? 7.230 20.035 73.946 1.00 28.95 90 VAL B CA 1
ATOM 1955 C C . VAL B 1 91 ? 8.267 19.405 74.859 1.00 28.09 90 VAL B C 1
ATOM 1956 O O . VAL B 1 91 ? 8.811 18.309 74.571 1.00 29.30 90 VAL B O 1
ATOM 1960 N N . ALA B 1 92 ? 8.523 20.092 75.973 1.00 28.42 91 ALA B N 1
ATOM 1961 C CA . ALA B 1 92 ? 9.389 19.598 77.025 1.00 27.42 91 ALA B CA 1
ATOM 1962 C C . ALA B 1 92 ? 8.486 19.153 78.174 1.00 28.40 91 ALA B C 1
ATOM 1963 O O . ALA B 1 92 ? 7.754 19.972 78.768 1.00 27.00 91 ALA B O 1
ATOM 1965 N N . VAL B 1 93 ? 8.506 17.849 78.444 1.00 27.25 92 VAL B N 1
ATOM 1966 C CA . VAL B 1 93 ? 7.733 17.265 79.503 1.00 28.69 92 VAL B CA 1
ATOM 1967 C C . VAL B 1 93 ? 8.666 16.897 80.649 1.00 29.25 92 VAL B C 1
ATOM 1968 O O . VAL B 1 93 ? 9.558 16.064 80.504 1.00 29.01 92 VAL B O 1
ATOM 1972 N N . SER B 1 94 ? 8.446 17.545 81.780 1.00 27.79 93 SER B N 1
ATOM 1973 C CA A SER B 1 94 ? 9.232 17.345 82.989 0.50 28.38 93 SER B CA 1
ATOM 1974 C CA B SER B 1 94 ? 9.233 17.290 82.959 0.50 29.09 93 SER B CA 1
ATOM 1975 C C . SER B 1 94 ? 8.328 16.769 84.046 1.00 30.14 93 SER B C 1
ATOM 1976 O O . SER B 1 94 ? 7.147 17.107 84.099 1.00 29.72 93 SER B O 1
ATOM 1981 N N . GLY B 1 95 ? 8.874 15.913 84.904 1.00 31.02 94 GLY B N 1
ATOM 1982 C CA . GLY B 1 95 ? 8.084 15.358 85.992 1.00 29.61 94 GLY B CA 1
ATOM 1983 C C . GLY B 1 95 ? 8.916 14.844 87.128 1.00 28.90 94 GLY B C 1
ATOM 1984 O O . GLY B 1 95 ? 10.076 14.474 86.938 1.00 29.47 94 GLY B O 1
ATOM 1985 N N . GLN B 1 96 ? 8.333 14.878 88.330 1.00 30.46 95 GLN B N 1
ATOM 1986 C CA . GLN B 1 96 ? 8.952 14.307 89.520 1.00 33.81 95 GLN B CA 1
ATOM 1987 C C . GLN B 1 96 ? 7.876 13.545 90.265 1.00 34.43 95 GLN B C 1
ATOM 1988 O O . GLN B 1 96 ? 6.725 13.982 90.330 1.00 32.65 95 GLN B O 1
ATOM 1994 N N . ALA B 1 97 ? 8.230 12.365 90.763 1.00 33.71 96 ALA B N 1
ATOM 1995 C CA . ALA B 1 97 ? 7.284 11.539 91.502 1.00 32.90 96 ALA B CA 1
ATOM 1996 C C . ALA B 1 97 ? 7.995 10.834 92.634 1.00 35.06 96 ALA B C 1
ATOM 1997 O O . ALA B 1 97 ? 9.147 10.405 92.490 1.00 32.60 96 ALA B O 1
ATOM 1999 N N . THR B 1 98 ? 7.302 10.717 93.762 1.00 35.23 97 THR B N 1
ATOM 2000 C CA . THR B 1 98 ? 7.833 10.038 94.938 1.00 35.75 97 THR B CA 1
ATOM 2001 C C . THR B 1 98 ? 6.782 9.088 95.473 1.00 36.27 97 THR B C 1
ATOM 2002 O O . THR B 1 98 ? 5.585 9.306 95.269 1.00 34.72 97 THR B O 1
ATOM 2006 N N . ALA B 1 99 ? 7.236 7.991 96.093 1.00 34.15 98 ALA B N 1
ATOM 2007 C CA . ALA B 1 99 ? 6.359 7.041 96.737 1.00 37.86 98 ALA B CA 1
ATOM 2008 C C . ALA B 1 99 ? 6.786 6.938 98.204 1.00 41.11 98 ALA B C 1
ATOM 2009 O O . ALA B 1 99 ? 7.957 6.704 98.498 1.00 41.07 98 ALA B O 1
ATOM 2011 N N . ALA B 1 100 ? 5.847 7.177 99.108 1.00 45.32 99 ALA B N 1
ATOM 2012 C CA . ALA B 1 100 ? 6.112 7.100 100.556 1.00 47.72 99 ALA B CA 1
ATOM 2013 C C . ALA B 1 100 ? 5.749 5.711 101.080 1.00 48.63 99 ALA B C 1
ATOM 2014 O O . ALA B 1 100 ? 5.164 4.908 100.361 1.00 46.66 99 ALA B O 1
ATOM 2016 N N . GLU B 1 101 ? 6.119 5.425 102.333 1.00 51.15 100 GLU B N 1
ATOM 2017 C CA . GLU B 1 101 ? 5.720 4.165 102.966 1.00 51.25 100 GLU B CA 1
ATOM 2018 C C . GLU B 1 101 ? 4.197 4.205 103.097 1.00 50.34 100 GLU B C 1
ATOM 2019 O O . GLU B 1 101 ? 3.612 5.267 103.330 1.00 51.46 100 GLU B O 1
ATOM 2022 N N . GLY B 1 102 ? 3.552 3.079 102.835 1.00 50.30 101 GLY B N 1
ATOM 2023 C CA . GLY B 1 102 ? 2.092 3.034 102.795 1.00 49.78 101 GLY B CA 1
ATOM 2024 C C . GLY B 1 102 ? 1.578 3.173 101.365 1.00 47.17 101 GLY B C 1
ATOM 2025 O O . GLY B 1 102 ? 0.420 2.907 101.090 1.00 48.03 101 GLY B O 1
ATOM 2026 N N . GLY B 1 103 ? 2.439 3.638 100.463 1.00 46.57 102 GLY B N 1
ATOM 2027 C CA . GLY B 1 103 ? 2.103 3.679 99.036 1.00 45.98 102 GLY B CA 1
ATOM 2028 C C . GLY B 1 103 ? 1.511 4.985 98.517 1.00 44.66 102 GLY B C 1
ATOM 2029 O O . GLY B 1 103 ? 1.015 5.032 97.376 1.00 44.19 102 GLY B O 1
ATOM 2030 N N . GLU B 1 104 ? 1.564 6.056 99.307 1.00 38.93 103 GLU B N 1
ATOM 2031 C CA . GLU B 1 104 ? 1.065 7.321 98.791 1.00 40.55 103 GLU B CA 1
ATOM 2032 C C . GLU B 1 104 ? 2.109 7.952 97.874 1.00 36.47 103 GLU B C 1
ATOM 2033 O O . GLU B 1 104 ? 3.297 8.015 98.211 1.00 37.63 103 GLU B O 1
ATOM 2047 N N . ALA B 1 106 ? 3.341 11.116 95.248 1.00 31.52 105 ALA B N 1
ATOM 2048 C CA . ALA B 1 106 ? 3.253 12.564 94.999 1.00 31.56 105 ALA B CA 1
ATOM 2049 C C . ALA B 1 106 ? 3.771 12.839 93.585 1.00 31.86 105 ALA B C 1
ATOM 2050 O O . ALA B 1 106 ? 4.809 12.320 93.192 1.00 34.12 105 ALA B O 1
ATOM 2052 N N . PHE B 1 107 ? 3.001 13.583 92.803 1.00 29.50 106 PHE B N 1
ATOM 2053 C CA . PHE B 1 107 ? 3.371 13.884 91.412 1.00 28.97 106 PHE B CA 1
ATOM 2054 C C . PHE B 1 107 ? 3.433 15.360 91.167 1.00 30.05 106 PHE B C 1
ATOM 2055 O O . PHE B 1 107 ? 2.597 16.113 91.674 1.00 28.48 106 PHE B O 1
ATOM 2063 N N . ALA B 1 108 ? 4.421 15.770 90.375 1.00 27.20 107 ALA B N 1
ATOM 2064 C CA . ALA B 1 108 ? 4.502 17.125 89.871 1.00 28.50 107 ALA B CA 1
ATOM 2065 C C . ALA B 1 108 ? 4.928 17.018 88.404 1.00 29.67 107 ALA B C 1
ATOM 2066 O O . ALA B 1 108 ? 5.836 16.243 88.068 1.00 30.11 107 ALA B O 1
ATOM 2068 N N . PHE B 1 109 ? 4.214 17.714 87.536 1.00 27.59 108 PHE B N 1
ATOM 2069 C CA . PHE B 1 109 ? 4.495 17.722 86.106 1.00 27.00 108 PHE B CA 1
ATOM 2070 C C . PHE B 1 109 ? 4.567 19.152 85.595 1.00 29.27 108 PHE B C 1
ATOM 2071 O O . PHE B 1 109 ? 3.781 19.995 86.005 1.00 30.01 108 PHE B O 1
ATOM 2079 N N . GLN B 1 110 ? 5.520 19.416 84.700 1.00 29.33 109 GLN B N 1
ATOM 2080 C CA . GLN B 1 110 ? 5.618 20.711 84.042 1.00 29.92 109 GLN B CA 1
ATOM 2081 C C . GLN B 1 110 ? 5.739 20.474 82.538 1.00 31.45 109 GLN B C 1
ATOM 2082 O O . GLN B 1 110 ? 6.439 19.546 82.090 1.00 29.44 109 GLN B O 1
ATOM 2088 N N . PHE B 1 111 ? 5.000 21.267 81.774 1.00 33.25 110 PHE B N 1
ATOM 2089 C CA . PHE B 1 111 ? 5.023 21.224 80.321 1.00 34.06 110 PHE B CA 1
ATOM 2090 C C . PHE B 1 111 ? 5.443 22.588 79.790 1.00 36.11 110 PHE B C 1
ATOM 2091 O O . PHE B 1 111 ? 5.012 23.634 80.314 1.00 36.06 110 PHE B O 1
ATOM 2099 N N . GLN B 1 112 ? 6.357 22.585 78.821 1.00 31.90 111 GLN B N 1
ATOM 2100 C CA A GLN B 1 112 ? 6.770 23.817 78.162 0.67 33.42 111 GLN B CA 1
ATOM 2101 C CA B GLN B 1 112 ? 6.820 23.806 78.180 0.33 33.79 111 GLN B CA 1
ATOM 2102 C C . GLN B 1 112 ? 6.710 23.589 76.665 1.00 32.81 111 GLN B C 1
ATOM 2103 O O . GLN B 1 112 ? 7.280 22.630 76.144 1.00 32.86 111 GLN B O 1
ATOM 2114 N N . ALA B 1 113 ? 5.948 24.437 75.973 1.00 31.28 112 ALA B N 1
ATOM 2115 C CA . ALA B 1 113 ? 5.902 24.370 74.506 1.00 32.40 112 ALA B CA 1
ATOM 2116 C C . ALA B 1 113 ? 7.086 25.190 73.966 1.00 32.86 112 ALA B C 1
ATOM 2117 O O . ALA B 1 113 ? 7.335 26.319 74.425 1.00 31.84 112 ALA B O 1
ATOM 2119 N N . HIS B 1 114 ? 7.855 24.574 73.072 1.00 30.65 113 HIS B N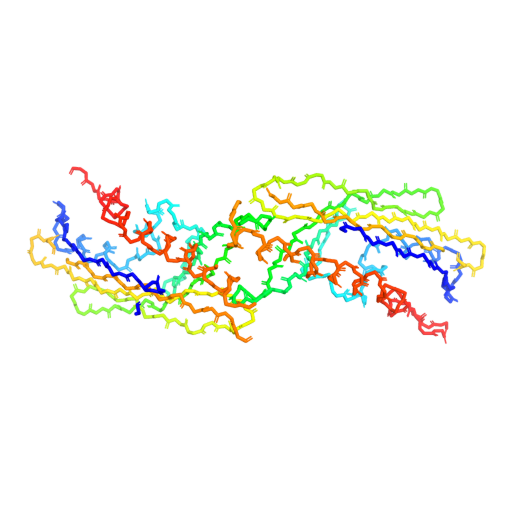 1
ATOM 2120 C CA . HIS B 1 114 ? 8.968 25.234 72.377 1.00 31.62 113 HIS B CA 1
ATOM 2121 C C . HIS B 1 114 ? 8.568 25.427 70.920 1.00 33.15 113 HIS B C 1
ATOM 2122 O O . HIS B 1 114 ? 8.573 24.492 70.129 1.00 30.49 113 HIS B O 1
ATOM 2129 N N . LEU B 1 115 ? 8.192 26.640 70.584 1.00 33.13 114 LEU B N 1
ATOM 2130 C CA . LEU B 1 115 ? 7.758 26.966 69.235 1.00 36.91 114 LEU B CA 1
ATOM 2131 C C . LEU B 1 115 ? 8.957 27.247 68.334 1.00 39.20 114 LEU B C 1
ATOM 2132 O O . LEU B 1 115 ? 10.040 27.572 68.812 1.00 39.98 114 LEU B O 1
ATOM 2137 N N . ALA B 1 116 ? 8.771 27.064 67.035 1.00 40.58 115 ALA B N 1
ATOM 2138 C CA . ALA B 1 116 ? 9.841 27.309 66.059 1.00 45.86 115 ALA B CA 1
ATOM 2139 C C . ALA B 1 116 ? 10.088 28.811 65.853 1.00 51.32 115 ALA B C 1
ATOM 2140 O O . ALA B 1 116 ? 9.193 29.629 66.062 1.00 54.39 115 ALA B O 1
ATOM 2142 N N . THR B 1 117 ? 11.310 29.165 65.442 1.00 57.49 116 THR B N 1
ATOM 2143 C CA . THR B 1 117 ? 11.665 30.574 65.141 1.00 60.77 116 THR B CA 1
ATOM 2144 C C . THR B 1 117 ? 12.519 30.661 63.866 1.00 63.34 116 THR B C 1
ATOM 2145 O O . THR B 1 117 ? 12.319 29.886 62.914 1.00 63.68 116 THR B O 1
ATOM 2147 N N . GLY B 1 125 ? 2.508 37.610 61.348 1.00 58.55 124 GLY B N 1
ATOM 2148 C CA . GLY B 1 125 ? 2.483 38.801 62.203 1.00 58.35 124 GLY B CA 1
ATOM 2149 C C . GLY B 1 125 ? 2.061 38.461 63.626 1.00 56.91 124 GLY B C 1
ATOM 2150 O O . GLY B 1 125 ? 2.022 37.279 64.017 1.00 53.54 124 GLY B O 1
ATOM 2151 N N . ALA B 1 126 ? 1.726 39.490 64.397 1.00 56.17 125 ALA B N 1
ATOM 2152 C CA . ALA B 1 126 ? 1.332 39.310 65.793 1.00 55.11 125 ALA B CA 1
ATOM 2153 C C . ALA B 1 126 ? 0.025 38.508 65.933 1.00 54.10 125 ALA B C 1
ATOM 2154 O O . ALA B 1 126 ? -0.125 37.719 66.866 1.00 51.41 125 ALA B O 1
ATOM 2156 N N . ALA B 1 127 ? -0.905 38.705 64.999 1.00 53.10 126 ALA B N 1
ATOM 2157 C CA . ALA B 1 127 ? -2.198 38.013 65.045 1.00 51.80 126 ALA B CA 1
ATOM 2158 C C . ALA B 1 127 ? -2.015 36.523 64.864 1.00 48.01 126 ALA B C 1
ATOM 2159 O O . ALA B 1 127 ? -2.616 35.712 65.587 1.00 45.93 126 ALA B O 1
ATOM 2161 N N . PHE B 1 128 ? -1.164 36.150 63.922 1.00 46.68 127 PHE B N 1
ATOM 2162 C CA . PHE B 1 128 ? -0.898 34.744 63.669 1.00 46.38 127 PHE B CA 1
ATOM 2163 C C . PHE B 1 128 ? -0.258 34.072 64.879 1.00 45.44 127 PHE B C 1
ATOM 2164 O O . PHE B 1 128 ? -0.648 32.982 65.248 1.00 45.84 127 PHE B O 1
ATOM 2172 N N . GLU B 1 129 ? 0.724 34.734 65.490 1.00 46.48 128 GLU B N 1
ATOM 2173 C CA A GLU B 1 129 ? 1.432 34.164 66.616 0.50 46.84 128 GLU B CA 1
ATOM 2174 C CA B GLU B 1 129 ? 1.432 34.153 66.631 0.50 46.91 128 GLU B CA 1
ATOM 2175 C C . GLU B 1 129 ? 0.501 33.933 67.822 1.00 46.89 128 GLU B C 1
ATOM 2176 O O . GLU B 1 129 ? 0.603 32.920 68.497 1.00 43.19 128 GLU B O 1
ATOM 2187 N N . LYS B 1 130 ? -0.428 34.879 68.063 1.00 48.69 129 LYS B N 1
ATOM 2188 C CA . LYS B 1 130 ? -1.378 34.765 69.202 1.00 47.08 129 LYS B CA 1
ATOM 2189 C C . LYS B 1 130 ? -2.274 33.535 69.059 1.00 44.64 129 LYS B C 1
ATOM 2190 O O . LYS B 1 130 ? -2.595 32.868 70.063 1.00 44.03 129 LYS B O 1
ATOM 2209 N N . VAL B 1 132 ? -1.589 30.683 67.333 1.00 40.00 131 VAL B N 1
ATOM 2210 C CA . VAL B 1 132 ? -0.782 29.487 67.552 1.00 39.66 131 VAL B CA 1
ATOM 2211 C C . VAL B 1 132 ? -0.523 29.305 69.048 1.00 38.10 131 VAL B C 1
ATOM 2212 O O . VAL B 1 132 ? -0.614 28.193 69.577 1.00 35.26 131 VAL B O 1
ATOM 2216 N N . GLN B 1 133 ? -0.181 30.402 69.722 1.00 37.17 132 GLN B N 1
ATOM 2217 C CA . GLN B 1 133 ? 0.146 30.346 71.128 1.00 38.03 132 GLN B CA 1
ATOM 2218 C C . GLN B 1 133 ? -1.066 29.983 71.955 1.00 36.61 132 GLN B C 1
ATOM 2219 O O . GLN B 1 133 ? -0.966 29.152 72.862 1.00 36.07 132 GLN B O 1
ATOM 2225 N N . ALA B 1 134 ? -2.234 30.491 71.561 1.00 35.21 133 ALA B N 1
ATOM 2226 C CA . ALA B 1 134 ? -3.478 30.151 72.246 1.00 34.75 133 ALA B CA 1
ATOM 2227 C C . ALA B 1 134 ? -3.789 28.648 72.091 1.00 34.67 133 ALA B C 1
ATOM 2228 O O . ALA B 1 134 ? -4.153 27.984 73.059 1.00 30.37 133 ALA B O 1
ATOM 2230 N N . ALA B 1 135 ? -3.664 28.135 70.859 1.00 33.71 134 ALA B N 1
ATOM 2231 C CA . ALA B 1 135 ? -3.933 26.722 70.572 1.00 33.99 134 ALA B CA 1
ATOM 2232 C C . ALA B 1 135 ? -2.963 25.823 71.334 1.00 32.43 134 ALA B C 1
ATOM 2233 O O . ALA B 1 135 ? -3.352 24.789 71.901 1.00 31.70 134 ALA B O 1
ATOM 2235 N N . ALA B 1 136 ? -1.693 26.210 71.341 1.00 32.65 135 ALA B N 1
ATOM 2236 C CA . ALA B 1 136 ? -0.672 25.463 72.068 1.00 31.58 135 ALA B CA 1
ATOM 2237 C C . ALA B 1 136 ? -0.970 25.453 73.584 1.00 31.34 135 ALA B C 1
ATOM 2238 O O . ALA B 1 136 ? -0.923 24.401 74.240 1.00 28.85 135 ALA B O 1
ATOM 2240 N N . GLY B 1 137 ? -1.295 26.614 74.130 1.00 30.59 136 GLY B N 1
ATOM 2241 C CA . GLY B 1 137 ? -1.623 26.728 75.554 1.00 30.39 136 GLY B CA 1
ATOM 2242 C C . GLY B 1 137 ? -2.814 25.895 75.975 1.00 30.66 136 GLY B C 1
ATOM 2243 O O . GLY B 1 137 ? -2.779 25.248 77.033 1.00 30.85 136 GLY B O 1
ATOM 2244 N N . ARG B 1 138 ? -3.872 25.894 75.153 1.00 26.94 137 ARG B N 1
ATOM 2245 C CA . ARG B 1 138 ? -5.065 25.094 75.440 1.00 29.09 137 ARG B CA 1
ATOM 2246 C C . ARG B 1 138 ? -4.719 23.606 75.488 1.00 28.09 137 ARG B C 1
ATOM 2247 O O . ARG B 1 138 ? -5.214 22.884 76.339 1.00 28.13 137 ARG B O 1
ATOM 2255 N N . THR B 1 139 ? -3.866 23.169 74.566 1.00 30.06 138 THR B N 1
ATOM 2256 C CA . THR B 1 139 ? -3.417 21.769 74.504 1.00 31.00 138 THR B CA 1
ATOM 2257 C C . THR B 1 139 ? -2.609 21.360 75.774 1.00 31.10 138 THR B C 1
ATOM 2258 O O . THR B 1 139 ? -2.804 20.254 76.336 1.00 26.85 138 THR B O 1
ATOM 2262 N N . LEU B 1 140 ? -1.674 22.215 76.187 1.00 27.98 139 LEU B N 1
ATOM 2263 C CA . LEU B 1 140 ? -0.861 21.927 77.370 1.00 29.43 139 LEU B CA 1
ATOM 2264 C C . LEU B 1 140 ? -1.757 21.825 78.595 1.00 29.19 139 LEU B C 1
ATOM 2265 O O . LEU B 1 140 ? -1.634 20.883 79.381 1.00 26.79 139 LEU B O 1
ATOM 2270 N N . GLU B 1 141 ? -2.670 22.778 78.746 1.00 28.11 140 GLU B N 1
ATOM 2271 C CA . GLU B 1 141 ? -3.609 22.757 79.890 1.00 31.15 140 GLU B CA 1
ATOM 2272 C C . GLU B 1 141 ? -4.556 21.561 79.882 1.00 31.83 140 GLU B C 1
ATOM 2273 O O . GLU B 1 141 ? -4.878 21.032 80.948 1.00 31.80 140 GLU B O 1
ATOM 2279 N N . ARG B 1 142 ? -5.016 21.146 78.701 1.00 30.18 141 ARG B N 1
ATOM 2280 C CA A ARG B 1 142 ? -5.914 19.985 78.586 0.33 30.81 141 ARG B CA 1
ATOM 2281 C CA B ARG B 1 142 ? -5.911 20.002 78.566 0.33 31.35 141 ARG B CA 1
ATOM 2282 C CA C ARG B 1 142 ? -5.913 19.991 78.615 0.34 30.86 141 ARG B CA 1
ATOM 2283 C C . ARG B 1 142 ? -5.191 18.723 79.054 1.00 30.31 141 ARG B C 1
ATOM 2284 O O . ARG B 1 142 ? -5.756 17.900 79.789 1.00 32.27 141 ARG B O 1
ATOM 2306 N N . VAL B 1 143 ? -3.942 18.567 78.640 1.00 29.99 142 VAL B N 1
ATOM 2307 C CA . VAL B 1 143 ? -3.150 17.434 79.043 1.00 28.82 142 VAL B CA 1
ATOM 2308 C C . VAL B 1 143 ? -2.876 17.458 80.564 1.00 28.25 142 VAL B C 1
ATOM 2309 O O . VAL B 1 143 ? -3.062 16.447 81.254 1.00 28.06 142 VAL B O 1
ATOM 2313 N N . ALA B 1 144 ? -2.439 18.616 81.062 1.00 26.56 143 ALA B N 1
ATOM 2314 C CA . ALA B 1 144 ? -2.147 18.820 82.483 1.00 26.51 143 ALA B CA 1
ATOM 2315 C C . ALA B 1 144 ? -3.335 18.488 83.387 1.00 28.23 143 ALA B C 1
ATOM 2316 O O . ALA B 1 144 ? -3.183 17.765 84.393 1.00 29.66 143 ALA B O 1
ATOM 2318 N N . LYS B 1 145 ? -4.509 19.033 83.053 1.00 26.45 144 LYS B N 1
ATOM 2319 C CA . LYS B 1 145 ? -5.701 18.830 83.863 1.00 26.87 144 LYS B CA 1
ATOM 2320 C C . LYS B 1 145 ? -6.200 17.386 83.826 1.00 27.41 144 LYS B C 1
ATOM 2321 O O . LYS B 1 145 ? -6.899 16.946 84.742 1.00 26.41 144 LYS B O 1
ATOM 2327 N N . ALA B 1 146 ? -5.802 16.661 82.789 1.00 26.10 145 ALA B N 1
ATOM 2328 C CA . ALA B 1 146 ? -6.204 15.275 82.587 1.00 26.54 145 ALA B CA 1
ATOM 2329 C C . ALA B 1 146 ? -5.230 14.278 83.237 1.00 27.03 145 ALA B C 1
ATOM 2330 O O . ALA B 1 146 ? -5.509 13.079 83.280 1.00 26.42 145 ALA B O 1
ATOM 2332 N N . LEU B 1 147 ? -4.094 14.767 83.750 1.00 27.17 146 LEU B N 1
ATOM 2333 C CA . LEU B 1 147 ? -3.062 13.861 84.325 1.00 25.40 146 LEU B CA 1
ATOM 2334 C C . LEU B 1 147 ? -3.543 13.026 85.518 1.00 26.92 146 LEU B C 1
ATOM 2335 O O . LEU B 1 147 ? -3.227 11.826 85.600 1.00 27.68 146 LEU B O 1
ATOM 2340 N N . PRO B 1 148 ? -4.261 13.653 86.473 1.00 25.86 147 PRO B N 1
ATOM 2341 C CA . PRO B 1 148 ? -4.706 12.844 87.635 1.00 29.26 147 PRO B CA 1
ATOM 2342 C C . PRO B 1 148 ? -5.619 11.688 87.246 1.00 28.87 147 PRO B C 1
ATOM 2343 O O . PRO B 1 148 ? -5.408 10.565 87.687 1.00 30.61 147 PRO B O 1
ATOM 2347 N N . GLU B 1 149 ? -6.644 11.976 86.450 1.00 29.46 148 GLU B N 1
ATOM 2348 C CA . GLU B 1 149 ? -7.573 10.963 85.984 1.00 29.11 148 GLU B CA 1
ATOM 2349 C C . GLU B 1 149 ? -6.815 9.840 85.257 1.00 30.44 148 GLU B C 1
ATOM 2350 O O . GLU B 1 149 ? -7.071 8.648 85.482 1.00 28.39 148 GLU B O 1
ATOM 2356 N N . GLY B 1 150 ? -5.906 10.248 84.362 1.00 29.52 149 GLY B N 1
ATOM 2357 C CA . GLY B 1 150 ? -5.118 9.317 83.563 1.00 32.36 149 GLY B CA 1
ATOM 2358 C C . GLY B 1 150 ? -4.259 8.385 84.392 1.00 29.92 149 GLY B C 1
ATOM 2359 O O . GLY B 1 150 ? -4.229 7.207 84.137 1.00 30.62 149 GLY B O 1
ATOM 2360 N N . LEU B 1 151 ? -3.509 8.927 85.356 1.00 28.36 150 LEU B N 1
ATOM 2361 C CA . LEU B 1 151 ? -2.680 8.068 86.232 1.00 30.29 150 LEU B CA 1
ATOM 2362 C C . LEU B 1 151 ? -3.552 7.189 87.146 1.00 30.48 150 LEU B C 1
ATOM 2363 O O . LEU B 1 151 ? -3.251 6.015 87.356 1.00 31.25 150 LEU B O 1
ATOM 2368 N N . ALA B 1 152 ? -4.651 7.746 87.649 1.00 29.77 151 ALA B N 1
ATOM 2369 C CA . ALA B 1 152 ? -5.555 7.003 88.512 1.00 29.05 151 ALA B CA 1
ATOM 2370 C C . ALA B 1 152 ? -6.151 5.785 87.785 1.00 30.78 151 ALA B C 1
ATOM 2371 O O . ALA B 1 152 ? -6.443 4.777 88.409 1.00 31.95 151 ALA B O 1
ATOM 2373 N N . ALA B 1 153 ? -6.276 5.881 86.459 1.00 30.78 152 ALA B N 1
ATOM 2374 C CA . ALA B 1 153 ? -6.859 4.819 85.645 1.00 32.73 152 ALA B CA 1
ATOM 2375 C C . ALA B 1 153 ? -5.923 3.600 85.574 1.00 32.03 152 ALA B C 1
ATOM 2376 O O . ALA B 1 153 ? -6.363 2.458 85.314 1.00 32.98 152 ALA B O 1
ATOM 2378 N N . GLY B 1 154 ? -4.644 3.842 85.843 1.00 28.71 153 GLY B N 1
ATOM 2379 C CA . GLY B 1 154 ? -3.630 2.799 85.838 1.00 29.72 153 GLY B CA 1
ATOM 2380 C C . GLY B 1 154 ? -3.461 2.107 87.181 1.00 32.70 153 GLY B C 1
ATOM 2381 O O . GLY B 1 154 ? -2.642 1.225 87.308 1.00 33.83 153 GLY B O 1
ATOM 2382 N N . LEU B 1 155 ? -4.237 2.517 88.184 1.00 32.98 154 LEU B N 1
ATOM 2383 C CA . LEU B 1 155 ? -4.163 1.889 89.519 1.00 33.77 154 LEU B CA 1
ATOM 2384 C C . LEU B 1 155 ? -5.239 0.813 89.714 1.00 36.41 154 LEU B C 1
ATOM 2385 O O . LEU B 1 155 ? -6.346 0.922 89.157 1.00 37.89 154 LEU B O 1
ATOM 2390 N N . PRO B 1 156 ? -4.931 -0.230 90.524 1.00 40.77 155 PRO B N 1
ATOM 2391 C CA . PRO B 1 156 ? -5.945 -1.216 90.898 1.00 43.90 155 PRO B CA 1
ATOM 2392 C C . PRO B 1 156 ? -7.012 -0.582 91.779 1.00 49.95 155 PRO B C 1
ATOM 2393 O O . PRO B 1 156 ? -6.714 0.363 92.510 1.00 49.55 155 PRO B O 1
ATOM 2397 N N . PRO B 1 157 ? -8.255 -1.081 91.703 1.00 56.33 156 PRO B N 1
ATOM 2398 C CA . PRO B 1 157 ? -9.336 -0.538 92.544 1.00 59.95 156 PRO B CA 1
ATOM 2399 C C . PRO B 1 157 ? -9.367 -1.166 93.938 1.00 61.42 156 PRO B C 1
ATOM 2400 O O . PRO B 1 157 ? -8.339 -1.207 94.619 1.00 61.59 156 PRO B O 1
#

Secondary structure (DSSP, 8-state):
-EEEEEE----TT-HHHHHHHHH-HHHHTTT--S-EEEEE-SSEEEEEEEEEETTTEEEEEEEEEEEEEETTEEEEEEPP--TTB-EEEEEEEEE--GGG--EEEEEEEE---HHHHHHHH--HHHHHHHHHHHHHHHHHHHHHTPPP-/---EEEEEE----TT-HHHHHHHHT-HHHHHHTSTTSEEEEE-SSEEEEEEEEEETTTEEEEEEEEEEEEEETTEEEEEEPPPPTTB-EEEEEEEEE--TT---EEEEEEEE----HHHH--HHHHHHHHHHHHHHHHHHHHTTS--

Foldseek 3Di:
DKDKAKDKDFFQVWFVVLQVQQQDCCLQQVQAPQFAPWDDPSFKIKGWGWQADPPVGTDTAIWMWGWARDPFHIKTFTDDDDLPAKHKGKIKDDGADGGRMIIMIMMDIDHNDDPVVVVVVVSVVRVVVRNHVSRVCSVVRSVVSHDPD/DLQKDKAKDKDFFQVWQVVLQVLLQDVLLLLVLQVQWADWDDPSQKIKTWGWFADPPVGTDTAIWMWGWAADPFHIWTFTDDDDQPAKHKGKIKDDGADTNGMIIMIMMGIDGHDPPVVVVSSNRNSVRNHSSRVSSVVSNVVVHDD

Organism: Deinococcus radiodurans (strain ATCC 13939 / DSM 20539 / JCM 16871 / CCUG 27074 / LMG 4051 / NBRC 15346 / NCIMB 9279 / VKM B-1422 / R1) (NCBI:txid243230)

InterPro domains:
  IPR024219 Protein of unknown function DUF3809 [PF12723] (8-144)

Sequence (296 aa):
LSSAEEQSSFTLRRHPHGQAAALAFVREEPAAALAGVRFLRGLDSDGEQVVWGELLVTVPLLGEVDLPFRSEIVRTPQQGAELRPLTLTGEERAWVAVSSGQATAAEGGEEAFAFQFQQAHLAEGWGGAAFEKVQQAAAGRTLERRVVAKALPEGLAAGLPPPPAAGILSAEQSSFTLRHPHGQAAALAFVREEPAAALAGVRRFLRRGLLDSDGEEQVWGELLVTVPLLGEVDLPFRSEIVRRTPQQGAELRPLTLTGERAWVAVSSGQATAAEGGEAFAFQFQQAHLATGAAFEEKVQAAAGRTLERRRVAKALPEGLAAGLPP

Radius of gyration: 24.49 Å; Cα contacts (8 Å, |Δi|>4): 759; chains: 2; bounding box: 38×42×82 Å

Solvent-accessible surface area: 14529 Å² total